Protein AF-A0A8J2KY90-F1 (afdb_monomer)

Foldseek 3Di:
DCQQQVWDQADCCQQPVDPHHAGDPNVLLPVLLVVLLVLLVVCLVVLLVVLVPADFAPFDDFPLLVVLLVLLVVLLVLLVVLLVVLVVCCVVCVPDDDHNSSNVSSVSSNVSSVSLSVSSVSCRRRVQQADPSSLVSLVSNLVSLVRVLVVLCCQPPNDDDPVPNPPNPRVSSVSSPVSNVSSVVSNVSLQFTRQRPRPPPPPDDDDDDDDDADAAAQCLRRHHPVCNVVVVSCVVVVVCVVVDPDDPSSDHDDDPCPDPVNVVVVVCVVVVVVVVVVVVVVVVVVVVVPD

Mean predicted aligned error: 10.02 Å

Organism: NCBI:txid39272

Secondary structure (DSSP, 8-state):
-HHHHSS-S--HHHHTSSSS----HHHHHTHHHHHHHHHHHHHHHHHHHHHHTSPPP--PPPHHHHHHHHHHHHHHHHHHHHHHHHHHHHHH-TTS---HHHHHHHHHHHHHHHHHHHHHHHHHHTT-S--HHHHHHHHHHHHHHHHHHHHHHHHHHS---GGG---TT-HHHHHHHHHHHHHHHHHHHHHS------------S-S----S----B-TTTTS-HHHHHHTGGGHHHHHHHHHS---GGGSPBPPGGGSHHHHHHHHHHHHHHHHHHHHHHHHHHHTTS--

St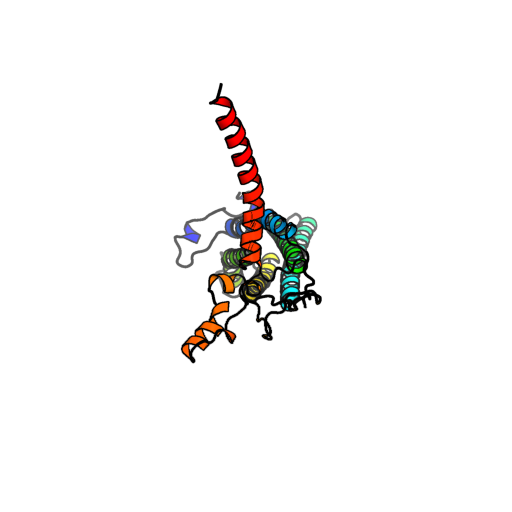ructure (mmCIF, N/CA/C/O backbone):
data_AF-A0A8J2KY90-F1
#
_entry.id   AF-A0A8J2KY90-F1
#
loop_
_atom_site.group_PDB
_atom_site.id
_atom_site.type_symbol
_atom_site.label_atom_id
_atom_site.label_alt_id
_atom_site.label_comp_id
_atom_site.label_asym_id
_atom_site.label_entity_id
_atom_site.label_seq_id
_atom_site.pdbx_PDB_ins_code
_atom_site.Cartn_x
_atom_site.Cartn_y
_atom_site.Cartn_z
_atom_site.occupancy
_atom_site.B_iso_or_equiv
_atom_site.auth_seq_id
_atom_site.auth_comp_id
_atom_site.auth_asym_id
_atom_site.auth_atom_id
_atom_site.pdbx_PDB_model_num
ATOM 1 N N . MET A 1 1 ? -2.591 4.728 -28.572 1.00 62.78 1 MET A N 1
ATOM 2 C CA . MET A 1 1 ? -1.956 3.891 -27.528 1.00 62.78 1 MET A CA 1
ATOM 3 C C . MET A 1 1 ? -0.589 3.361 -27.959 1.00 62.78 1 MET A C 1
ATOM 5 O O . MET A 1 1 ? 0.376 3.559 -27.235 1.00 62.78 1 MET A O 1
ATO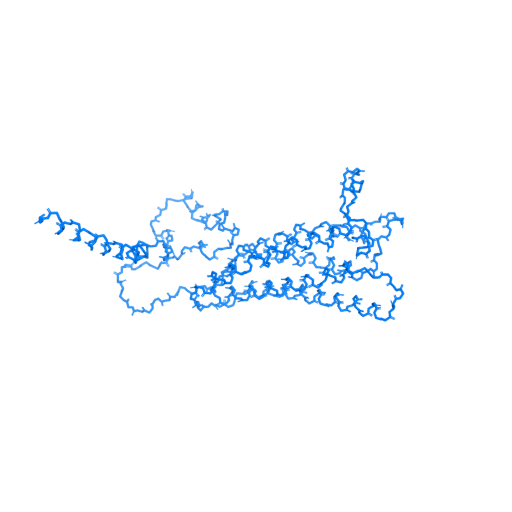M 9 N N . ASN A 1 2 ? -0.458 2.773 -29.154 1.00 66.75 2 ASN A N 1
ATOM 10 C CA . ASN A 1 2 ? 0.816 2.194 -29.617 1.00 66.75 2 ASN A CA 1
ATOM 11 C C . ASN A 1 2 ? 1.956 3.223 -29.763 1.00 66.75 2 ASN A C 1
ATOM 13 O O . ASN A 1 2 ? 3.105 2.886 -29.513 1.00 66.75 2 ASN A O 1
ATOM 17 N N . SER A 1 3 ? 1.658 4.489 -30.082 1.00 72.50 3 SER A N 1
ATOM 18 C CA . SER A 1 3 ? 2.650 5.581 -30.081 1.00 72.50 3 SER A CA 1
ATOM 19 C C . SER A 1 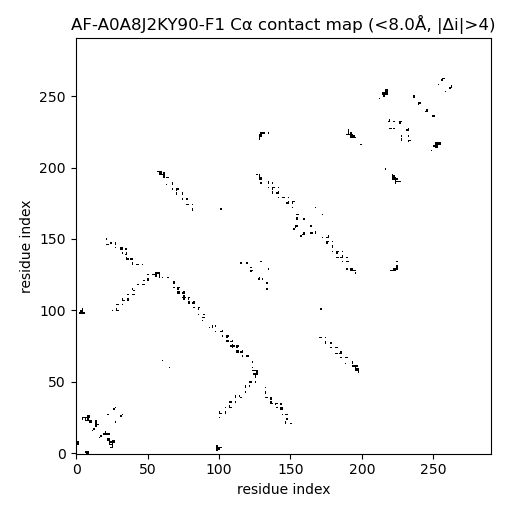3 ? 3.136 5.970 -28.677 1.00 72.50 3 SER A C 1
ATOM 21 O O . SER A 1 3 ? 4.268 6.417 -28.517 1.00 72.50 3 SER A O 1
ATOM 23 N N . PHE A 1 4 ? 2.296 5.783 -27.656 1.00 79.00 4 PHE A N 1
ATOM 24 C CA . PHE A 1 4 ? 2.593 6.119 -26.262 1.00 79.00 4 PHE A CA 1
ATOM 25 C C . PHE A 1 4 ? 3.456 5.046 -25.582 1.00 79.00 4 PHE A C 1
ATOM 27 O O . PHE A 1 4 ? 4.376 5.378 -24.834 1.00 79.00 4 PHE A O 1
ATOM 34 N N . CYS A 1 5 ? 3.183 3.771 -25.880 1.00 77.69 5 CYS A N 1
ATOM 35 C CA . CYS A 1 5 ? 3.858 2.617 -25.280 1.00 77.69 5 CYS A CA 1
ATOM 36 C C . CYS A 1 5 ? 4.917 1.944 -26.165 1.00 77.69 5 CYS A C 1
ATOM 38 O O . CYS A 1 5 ? 5.702 1.143 -25.662 1.00 77.69 5 CYS A O 1
ATOM 40 N N . GLY A 1 6 ? 4.901 2.171 -27.481 1.00 75.31 6 GLY A N 1
ATOM 41 C CA . GLY A 1 6 ? 5.748 1.439 -28.429 1.00 75.31 6 GLY A CA 1
ATOM 42 C C . GLY A 1 6 ? 5.396 -0.037 -28.620 1.00 75.31 6 GLY A C 1
ATOM 43 O O . GLY A 1 6 ? 6.145 -0.759 -29.268 1.00 75.31 6 GLY A O 1
ATOM 44 N N . SER A 1 7 ? 4.294 -0.491 -28.023 1.00 80.62 7 SER A N 1
ATOM 45 C CA . SER A 1 7 ? 3.806 -1.873 -28.016 1.00 80.62 7 SER A CA 1
ATOM 46 C C . SER A 1 7 ? 2.272 -1.877 -28.039 1.00 80.62 7 SER A C 1
ATOM 48 O O . SER A 1 7 ? 1.665 -0.857 -27.677 1.00 80.62 7 SER A O 1
ATOM 50 N N . PRO A 1 8 ? 1.630 -2.976 -28.482 1.00 84.62 8 PRO A N 1
ATOM 51 C CA . PRO A 1 8 ? 0.182 -3.115 -28.390 1.00 84.62 8 PRO A CA 1
ATOM 52 C C . PRO A 1 8 ? -0.276 -3.043 -26.931 1.00 84.62 8 PRO A C 1
ATOM 54 O O . PRO A 1 8 ? 0.395 -3.529 -26.020 1.00 84.62 8 PRO A O 1
ATOM 57 N N . PHE A 1 9 ? -1.439 -2.428 -26.710 1.00 86.88 9 PHE A N 1
ATOM 58 C CA . PHE A 1 9 ? -2.022 -2.327 -25.372 1.00 86.88 9 PHE A CA 1
ATOM 59 C C . PHE A 1 9 ? -2.371 -3.699 -24.789 1.00 86.88 9 PHE A C 1
ATOM 61 O O . PHE A 1 9 ? -2.123 -3.935 -23.616 1.00 86.88 9 PHE A O 1
ATOM 68 N N . TRP A 1 10 ? -2.906 -4.608 -25.599 1.00 86.62 10 TRP A N 1
ATOM 69 C CA . TRP A 1 10 ? -3.288 -5.954 -25.186 1.00 86.62 10 TRP A CA 1
ATOM 70 C C . TRP A 1 10 ? -3.032 -6.933 -26.329 1.00 86.62 10 TRP A C 1
ATOM 72 O O . TRP A 1 10 ? -3.319 -6.602 -27.479 1.00 86.62 10 TRP A O 1
ATOM 82 N N . ASP A 1 11 ? -2.514 -8.117 -26.006 1.00 85.31 11 ASP A N 1
ATOM 83 C CA . ASP A 1 11 ? -2.282 -9.196 -26.963 1.00 85.31 11 ASP A CA 1
ATOM 84 C C . ASP A 1 11 ? -2.765 -10.526 -26.376 1.00 85.31 11 ASP A C 1
ATOM 86 O O . ASP A 1 11 ? -2.156 -11.102 -25.472 1.00 85.31 11 ASP A O 1
ATOM 90 N N . SER A 1 12 ? -3.885 -11.017 -26.907 1.00 84.88 12 SER A N 1
ATOM 91 C CA . SER A 1 12 ? -4.517 -12.253 -26.448 1.00 84.88 12 SER A CA 1
ATOM 92 C C . SER A 1 12 ? -3.663 -13.489 -26.725 1.00 84.88 12 SER A C 1
ATOM 94 O O . SER A 1 12 ? -3.815 -14.485 -26.023 1.00 84.88 12 SER A O 1
ATOM 96 N N . ASN A 1 13 ? -2.755 -13.441 -27.705 1.00 83.44 13 ASN A N 1
ATOM 97 C CA . ASN A 1 13 ? -1.908 -14.582 -28.028 1.00 83.44 13 ASN A CA 1
ATOM 98 C C . ASN A 1 13 ? -0.865 -14.828 -26.924 1.00 83.44 13 ASN A C 1
ATOM 100 O O . ASN A 1 13 ? -0.622 -15.961 -26.527 1.00 83.44 13 ASN A O 1
ATOM 104 N N . ILE A 1 14 ? -0.325 -13.745 -26.359 1.00 80.12 14 ILE A N 1
ATOM 105 C CA . ILE A 1 14 ? 0.690 -13.773 -25.294 1.00 80.12 14 ILE A CA 1
ATOM 106 C C . ILE A 1 14 ? 0.050 -13.969 -23.908 1.00 80.12 14 ILE A C 1
ATOM 108 O O . ILE A 1 14 ? 0.679 -14.505 -22.995 1.00 80.12 14 ILE A O 1
ATOM 112 N N . THR A 1 15 ? -1.201 -13.538 -23.728 1.00 83.56 15 THR A N 1
ATOM 113 C CA . THR A 1 15 ? -1.895 -13.680 -22.440 1.00 83.56 15 THR A CA 1
ATOM 114 C C . THR A 1 15 ? -2.662 -14.994 -22.299 1.00 83.56 15 THR A C 1
ATOM 116 O O . THR A 1 15 ? -2.657 -15.558 -21.211 1.00 83.56 15 THR A O 1
ATOM 119 N N . TRP A 1 16 ? -3.310 -15.490 -23.357 1.00 84.25 16 TRP A N 1
ATOM 120 C CA . TRP A 1 16 ? -4.235 -16.630 -23.261 1.00 84.25 16 TRP A CA 1
ATOM 121 C C . TRP A 1 16 ? -3.813 -17.860 -24.065 1.00 84.25 16 TRP A C 1
ATOM 123 O O . TRP A 1 16 ? -4.081 -18.974 -23.630 1.00 84.25 16 TRP A O 1
ATOM 133 N N . ASN A 1 17 ? -3.142 -17.682 -25.203 1.00 82.06 17 ASN A N 1
ATOM 134 C CA . ASN A 1 17 ? -2.799 -18.783 -26.110 1.00 82.06 17 ASN A CA 1
ATOM 135 C C . ASN A 1 17 ? -1.320 -19.191 -25.983 1.00 82.06 17 ASN A C 1
ATOM 137 O O . ASN A 1 17 ? -0.609 -19.311 -26.979 1.00 82.06 17 ASN A O 1
ATOM 141 N N . THR A 1 18 ? -0.841 -19.372 -24.751 1.00 80.44 18 THR A N 1
ATOM 142 C CA . THR A 1 18 ? 0.546 -19.768 -24.464 1.00 80.44 18 THR A CA 1
ATOM 143 C C . THR A 1 18 ? 0.641 -20.562 -23.164 1.00 80.44 18 THR A C 1
ATOM 145 O O . THR A 1 18 ? -0.148 -20.357 -22.242 1.00 80.44 18 THR A O 1
ATOM 148 N N . ASP A 1 19 ? 1.655 -21.420 -23.057 1.00 76.56 19 ASP A N 1
ATOM 149 C CA . ASP A 1 19 ? 1.958 -22.189 -21.843 1.00 76.56 19 ASP A CA 1
ATOM 150 C C . ASP A 1 19 ? 2.504 -21.307 -20.702 1.00 76.56 19 ASP A C 1
ATOM 152 O O . ASP A 1 19 ? 2.556 -21.720 -19.543 1.00 76.56 19 ASP A O 1
ATOM 156 N N . SER A 1 20 ? 2.917 -20.072 -21.016 1.00 73.25 20 SER A N 1
ATOM 157 C CA . SER A 1 20 ? 3.432 -19.099 -20.047 1.00 73.25 20 SER A CA 1
ATOM 158 C C . SER A 1 20 ? 2.735 -17.739 -20.202 1.00 73.25 20 SER A C 1
ATOM 160 O O . SER A 1 20 ? 3.250 -16.858 -20.892 1.00 73.25 20 SER A O 1
ATOM 162 N N . PRO A 1 21 ? 1.554 -17.541 -19.581 1.00 80.56 21 PRO A N 1
ATOM 163 C CA . PRO A 1 21 ? 0.748 -16.341 -19.785 1.00 80.56 21 PRO A CA 1
ATOM 164 C C . PRO A 1 21 ? 1.477 -15.089 -19.286 1.00 80.56 21 PRO A C 1
ATOM 166 O O . PRO A 1 21 ? 1.951 -15.032 -18.145 1.00 80.56 21 PRO A O 1
ATOM 169 N N . ARG A 1 22 ? 1.570 -14.070 -20.149 1.00 79.94 22 ARG A N 1
ATOM 170 C CA . ARG A 1 22 ? 2.213 -12.782 -19.849 1.00 79.94 22 ARG A CA 1
ATOM 171 C C . ARG A 1 22 ? 1.322 -11.620 -20.278 1.00 79.94 22 ARG A C 1
ATOM 173 O O . ARG A 1 22 ? 0.566 -11.710 -21.247 1.00 79.94 22 ARG A O 1
ATOM 180 N N . PHE A 1 23 ? 1.426 -10.510 -19.553 1.00 84.38 23 PHE A N 1
ATOM 181 C CA . PHE A 1 23 ? 0.823 -9.251 -19.972 1.00 84.38 23 PHE A CA 1
ATOM 182 C C . PHE A 1 23 ? 1.746 -8.507 -20.936 1.00 84.38 23 PHE A C 1
ATOM 184 O O . PHE A 1 23 ? 2.958 -8.727 -20.973 1.00 84.38 23 PHE A O 1
ATOM 191 N N . THR A 1 24 ? 1.160 -7.614 -21.728 1.00 85.69 24 THR A N 1
ATOM 192 C CA . THR A 1 24 ? 1.929 -6.717 -22.589 1.00 85.69 24 THR A CA 1
ATOM 193 C C . THR A 1 24 ? 2.628 -5.640 -21.746 1.00 85.69 24 THR A C 1
ATOM 195 O O . THR A 1 24 ? 2.100 -5.207 -20.716 1.00 85.69 24 THR A O 1
ATOM 198 N N . PRO A 1 25 ? 3.766 -5.094 -22.203 1.00 82.69 25 PRO A N 1
ATOM 199 C CA . PRO A 1 25 ? 4.499 -4.062 -21.459 1.00 82.69 25 PRO A CA 1
ATOM 200 C C . PRO A 1 25 ? 3.690 -2.791 -21.253 1.00 82.69 25 PRO A C 1
ATOM 202 O O . PRO A 1 25 ? 3.824 -2.112 -20.239 1.00 82.69 25 PRO A O 1
ATOM 205 N N . CYS A 1 26 ? 2.854 -2.447 -22.233 1.00 87.06 26 CYS A N 1
ATOM 206 C CA . CYS A 1 26 ? 1.987 -1.287 -22.129 1.00 87.06 26 CYS A CA 1
ATOM 207 C C . CYS A 1 26 ? 0.973 -1.469 -20.999 1.00 87.06 26 CYS A C 1
ATOM 209 O O . CYS A 1 26 ? 0.792 -0.552 -20.203 1.00 87.06 26 CYS A O 1
ATOM 211 N N . PHE A 1 27 ? 0.345 -2.644 -20.893 1.00 89.19 27 PHE A N 1
ATOM 212 C CA . PHE A 1 27 ? -0.621 -2.938 -19.837 1.00 89.19 27 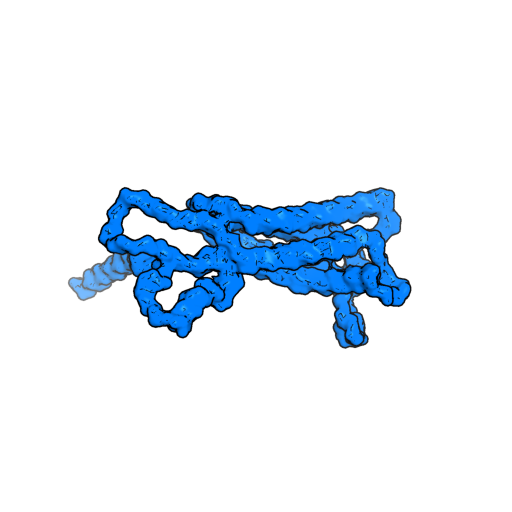PHE A CA 1
ATOM 213 C C . PHE A 1 27 ? 0.032 -2.911 -18.449 1.00 89.19 27 PHE A C 1
ATOM 215 O O . PHE A 1 27 ? -0.501 -2.296 -17.524 1.00 89.19 27 PHE A O 1
ATOM 222 N N . GLU A 1 28 ? 1.228 -3.492 -18.330 1.00 89.00 28 GLU A N 1
ATOM 223 C CA . GLU A 1 28 ? 2.005 -3.507 -17.086 1.00 89.00 28 GLU A CA 1
ATOM 224 C C . GLU A 1 28 ? 2.368 -2.099 -16.609 1.00 89.00 28 GLU A C 1
ATOM 226 O O . GLU A 1 28 ? 2.154 -1.753 -15.451 1.00 89.00 28 GLU A O 1
ATOM 231 N N . LYS A 1 29 ? 2.849 -1.241 -17.511 1.00 88.75 29 LYS A N 1
ATOM 232 C CA . LYS A 1 29 ? 3.289 0.115 -17.152 1.00 88.75 29 LYS A CA 1
ATOM 233 C C . LYS A 1 29 ? 2.156 1.132 -17.026 1.00 88.75 29 LYS A C 1
ATOM 235 O O . LYS A 1 29 ? 2.405 2.270 -16.628 1.00 88.75 29 LYS A O 1
ATOM 240 N N . THR A 1 30 ? 0.929 0.749 -17.374 1.00 91.44 30 THR A N 1
ATOM 241 C CA . THR A 1 30 ? -0.251 1.617 -17.294 1.00 91.44 30 THR A CA 1
ATOM 242 C C . THR A 1 30 ? -1.217 1.108 -16.237 1.00 91.44 30 THR A C 1
ATOM 244 O O . THR A 1 30 ? -1.151 1.544 -15.094 1.00 91.44 30 THR A O 1
ATOM 247 N N . VAL A 1 31 ? -2.086 0.162 -16.586 1.00 93.25 31 VAL A N 1
ATOM 248 C CA . VAL A 1 31 ? -3.211 -0.283 -15.759 1.00 93.25 31 VAL A CA 1
ATOM 249 C C . VAL A 1 31 ? -2.743 -0.791 -14.397 1.00 93.25 31 VAL A C 1
ATOM 251 O O . VAL A 1 31 ? -3.290 -0.372 -13.378 1.00 93.25 31 VAL A O 1
ATOM 254 N N . LEU A 1 32 ? -1.696 -1.621 -14.354 1.00 93.62 32 LEU A N 1
ATOM 255 C CA . LEU A 1 32 ? -1.190 -2.179 -13.093 1.00 93.62 32 LEU A CA 1
ATOM 256 C C . LEU A 1 32 ? -0.564 -1.118 -12.175 1.00 93.62 32 LEU A C 1
ATOM 258 O O . LEU A 1 32 ? -0.632 -1.236 -10.955 1.00 93.62 32 LEU A O 1
ATOM 262 N N . VAL A 1 33 ? -0.012 -0.048 -12.743 1.00 94.31 33 VAL A N 1
ATOM 263 C CA . VAL A 1 33 ? 0.485 1.105 -11.978 1.00 94.31 33 VAL A CA 1
ATOM 264 C C . VAL A 1 33 ? -0.680 1.981 -11.516 1.00 94.31 33 VAL A C 1
ATOM 266 O O . VAL A 1 33 ? -0.692 2.475 -10.392 1.00 94.31 33 VAL A O 1
ATOM 269 N N . TRP A 1 34 ? -1.687 2.165 -12.368 1.00 95.19 34 TRP A N 1
ATOM 270 C CA . TRP A 1 34 ? -2.801 3.072 -12.110 1.00 95.19 34 TRP A CA 1
ATOM 271 C C . TRP A 1 34 ? -3.765 2.541 -11.053 1.00 95.19 34 TRP A C 1
ATOM 273 O O . TRP A 1 34 ? -4.265 3.340 -10.271 1.00 95.19 34 TRP A O 1
ATOM 283 N N . ILE A 1 35 ? -4.011 1.229 -10.982 1.00 96.50 35 ILE A N 1
ATOM 284 C CA . ILE A 1 35 ? -4.919 0.622 -9.991 1.00 96.50 35 ILE A CA 1
ATOM 285 C C . ILE A 1 35 ? -4.569 1.035 -8.544 1.00 96.50 35 ILE A C 1
ATOM 287 O O . ILE A 1 35 ? -5.419 1.649 -7.890 1.00 96.50 35 ILE A O 1
ATOM 291 N N . PRO A 1 36 ? -3.355 0.764 -8.017 1.00 96.62 36 PRO A N 1
ATOM 292 C CA . PRO A 1 36 ? -3.000 1.160 -6.654 1.00 96.62 36 PRO A CA 1
ATOM 293 C C . PRO A 1 36 ? -2.916 2.685 -6.492 1.00 96.62 36 PRO A C 1
ATOM 295 O O . PRO A 1 36 ? -3.291 3.207 -5.441 1.00 96.62 36 PRO A O 1
ATOM 298 N N . SER A 1 37 ? -2.478 3.415 -7.524 1.00 96.50 37 SER A N 1
ATOM 299 C CA . SER A 1 37 ? -2.379 4.878 -7.492 1.00 96.50 37 SER A CA 1
ATOM 300 C C . SER A 1 37 ? -3.740 5.569 -7.402 1.00 96.50 37 SER A C 1
ATOM 302 O O . SER A 1 37 ? -3.934 6.417 -6.535 1.00 96.50 37 SER A O 1
ATOM 304 N N . ILE A 1 38 ? -4.695 5.194 -8.257 1.00 96.81 38 ILE A N 1
ATOM 305 C CA . ILE A 1 38 ? -6.062 5.735 -8.265 1.00 96.81 38 ILE A CA 1
ATOM 306 C C . ILE A 1 38 ? -6.786 5.357 -6.974 1.00 96.81 38 ILE A C 1
ATOM 308 O O . ILE A 1 38 ? -7.488 6.183 -6.395 1.00 96.81 38 ILE A O 1
ATOM 312 N N . PHE A 1 39 ? -6.593 4.127 -6.490 1.00 97.44 39 PHE A N 1
ATOM 313 C CA . PHE A 1 39 ? -7.133 3.717 -5.200 1.00 97.44 39 PHE A CA 1
ATOM 314 C C . PHE A 1 39 ? -6.641 4.644 -4.080 1.00 97.44 39 PHE A C 1
ATOM 316 O O . PHE A 1 39 ? -7.447 5.212 -3.340 1.00 97.44 39 PHE A O 1
ATOM 323 N N . LEU A 1 40 ? -5.325 4.856 -3.970 1.00 96.75 40 LEU A N 1
ATOM 324 C CA . LEU A 1 40 ? -4.777 5.688 -2.904 1.00 96.75 40 LEU A CA 1
ATOM 325 C C . LEU A 1 40 ? -5.269 7.135 -3.001 1.00 96.75 40 LEU A C 1
ATOM 327 O O . LEU A 1 40 ? -5.624 7.716 -1.977 1.00 96.75 40 LEU A O 1
ATOM 331 N N . THR A 1 41 ? -5.319 7.719 -4.201 1.00 95.69 41 THR A N 1
ATOM 332 C CA . THR A 1 41 ? -5.777 9.104 -4.378 1.00 95.69 41 THR A CA 1
ATOM 333 C C . THR A 1 41 ? -7.249 9.261 -4.021 1.00 95.69 41 THR A C 1
ATOM 335 O O . THR A 1 41 ? -7.583 10.177 -3.270 1.00 95.69 41 THR A O 1
ATOM 338 N N . LEU A 1 42 ? -8.115 8.346 -4.461 1.00 95.81 42 LEU A N 1
ATOM 339 C CA . LEU A 1 42 ? -9.551 8.406 -4.190 1.00 95.81 42 LEU A CA 1
ATOM 340 C C . LEU A 1 42 ? -9.865 8.264 -2.694 1.00 95.81 42 LEU A C 1
ATOM 342 O O . LEU A 1 42 ? -10.652 9.033 -2.143 1.00 95.81 42 LEU A O 1
ATOM 346 N N . PHE A 1 43 ? -9.216 7.322 -2.008 1.00 96.00 43 PHE A N 1
ATOM 347 C CA . PHE A 1 43 ? -9.453 7.089 -0.580 1.00 96.00 43 PHE A CA 1
ATOM 348 C C . PHE A 1 43 ? -8.619 7.996 0.343 1.00 96.00 43 PHE A C 1
ATOM 350 O O . PHE A 1 43 ? -8.870 8.036 1.553 1.00 96.00 43 PHE A O 1
ATOM 357 N N . SER A 1 44 ? -7.673 8.776 -0.199 1.00 94.62 44 SER A N 1
ATOM 358 C CA . SER A 1 44 ? -6.854 9.718 0.578 1.00 94.62 44 SER A CA 1
ATOM 359 C C . SER A 1 44 ? -7.700 10.775 1.286 1.00 94.62 44 SER A C 1
ATOM 361 O O . SER A 1 44 ? -7.505 11.017 2.477 1.00 94.62 44 SER A O 1
ATOM 363 N N . SER A 1 45 ? -8.680 11.365 0.596 1.00 92.56 45 SER A N 1
ATOM 364 C CA . SER A 1 45 ? -9.522 12.429 1.150 1.00 92.56 45 SER A CA 1
ATOM 365 C C . SER A 1 45 ? -10.357 11.932 2.327 1.00 92.56 45 SER A C 1
ATOM 367 O O . SER A 1 45 ? -10.469 12.621 3.340 1.00 92.56 45 SER A O 1
ATOM 369 N N . ILE A 1 46 ? -10.880 10.707 2.231 1.00 91.81 46 ILE A N 1
ATOM 370 C CA . ILE A 1 46 ? -11.646 10.060 3.303 1.00 91.81 46 ILE A CA 1
ATOM 371 C C . ILE A 1 46 ? -10.747 9.832 4.520 1.00 91.81 46 ILE A C 1
ATOM 373 O O . ILE A 1 46 ? -11.124 10.189 5.637 1.00 91.81 46 ILE A O 1
ATOM 377 N N . LEU A 1 47 ? -9.539 9.298 4.302 1.00 91.94 47 LEU A N 1
ATOM 378 C CA . LEU A 1 47 ? -8.571 9.055 5.372 1.00 91.94 47 LEU A CA 1
ATOM 379 C C . LEU A 1 47 ? -8.146 10.358 6.064 1.00 91.94 47 LEU A C 1
ATOM 381 O O . LEU A 1 47 ? -8.059 10.408 7.294 1.00 91.94 47 LEU A O 1
ATOM 385 N N . ILE A 1 48 ? -7.902 11.423 5.298 1.00 92.12 48 ILE A N 1
ATOM 386 C CA . ILE A 1 48 ? -7.566 12.745 5.839 1.00 92.12 48 ILE A CA 1
ATOM 387 C C . ILE A 1 48 ? -8.738 13.275 6.669 1.00 92.12 48 ILE A C 1
ATOM 389 O O . ILE A 1 48 ? -8.541 13.627 7.831 1.00 92.12 48 ILE A O 1
ATOM 393 N N . TYR A 1 49 ? -9.961 13.252 6.132 1.00 91.44 49 TYR A N 1
ATOM 394 C CA . TYR A 1 49 ? -11.157 13.724 6.832 1.00 91.44 49 TYR A CA 1
ATOM 395 C C . TYR A 1 49 ? -11.399 12.980 8.155 1.00 91.44 49 TYR A C 1
ATOM 397 O O . TYR A 1 49 ? -11.573 13.612 9.203 1.00 91.44 49 TYR A O 1
ATOM 405 N N . SER A 1 50 ? -11.332 11.642 8.152 1.00 87.62 50 SER A N 1
ATOM 406 C CA . SER A 1 50 ? -11.509 10.842 9.372 1.00 87.62 50 SER A CA 1
ATOM 407 C C . SER A 1 50 ? -10.437 11.138 10.422 1.00 87.62 50 SER A C 1
ATOM 409 O O . SER A 1 50 ? -10.705 11.099 11.623 1.00 87.62 50 SER A O 1
ATOM 411 N N . THR A 1 51 ? -9.224 11.460 9.970 1.00 86.06 51 THR A N 1
ATOM 412 C CA . THR A 1 51 ? -8.077 11.743 10.837 1.00 86.06 51 THR A CA 1
ATOM 413 C C . THR A 1 51 ? -8.104 13.172 11.387 1.00 86.06 51 THR A C 1
ATOM 415 O O . THR A 1 51 ? -7.688 13.409 12.521 1.00 86.06 51 THR A O 1
ATOM 418 N N . MET A 1 52 ? -8.640 14.134 10.631 1.00 86.31 52 MET A N 1
ATOM 419 C CA . MET A 1 52 ? -8.818 15.516 11.089 1.00 86.31 52 MET A CA 1
ATOM 420 C C . MET A 1 52 ? -9.810 15.617 12.248 1.00 86.31 52 MET A C 1
ATOM 422 O O . MET A 1 52 ? -9.580 16.394 13.173 1.00 86.31 52 MET A O 1
ATOM 426 N N . LYS A 1 53 ? -10.871 14.801 12.235 1.00 82.06 53 LYS A N 1
ATOM 427 C CA . LYS A 1 53 ? -11.882 14.757 13.303 1.00 82.06 53 LYS A CA 1
ATOM 428 C C . LYS A 1 53 ? -11.341 14.201 14.627 1.00 82.06 53 LYS A C 1
ATOM 430 O O . LYS A 1 53 ? -11.914 14.470 15.681 1.00 82.06 53 LYS A O 1
ATOM 435 N N . ARG A 1 54 ? -10.253 13.428 14.588 1.00 77.31 54 ARG A N 1
ATOM 436 C CA . ARG A 1 54 ? -9.621 12.865 15.786 1.00 77.31 54 ARG A CA 1
ATOM 437 C C . ARG A 1 54 ? -8.753 13.904 16.492 1.00 77.31 54 ARG A C 1
ATOM 439 O O . ARG A 1 54 ? -7.983 14.638 15.856 1.00 77.31 54 ARG A O 1
ATOM 446 N N . GLN A 1 55 ? -8.854 13.939 17.819 1.00 71.94 55 GLN A N 1
ATOM 447 C CA . GLN A 1 55 ? -7.948 14.716 18.660 1.00 71.94 55 GLN A CA 1
ATOM 448 C C . GLN A 1 55 ? -6.527 14.145 18.575 1.00 71.94 55 GLN A C 1
ATOM 450 O O . GLN A 1 55 ? -6.330 12.974 18.261 1.00 71.94 55 GLN A O 1
ATOM 455 N N . GLN A 1 56 ? -5.525 15.005 18.760 1.00 66.75 56 GLN A N 1
ATOM 456 C CA . GLN A 1 56 ? -4.135 14.560 18.795 1.00 66.75 56 GLN A CA 1
ATOM 457 C C . GLN A 1 56 ? -3.865 13.850 20.117 1.00 66.75 56 GLN A C 1
ATOM 459 O O . GLN A 1 56 ? -4.017 14.442 21.183 1.00 66.75 56 GLN A O 1
ATOM 464 N N . GLU A 1 57 ? -3.416 12.607 20.026 1.00 66.94 57 GLU A N 1
ATOM 465 C CA . GLU A 1 57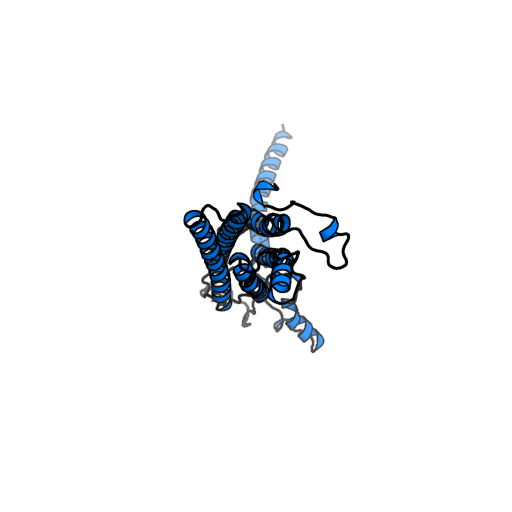 ? -2.888 11.864 21.161 1.00 66.94 57 GLU A CA 1
ATOM 466 C C . GLU A 1 57 ? -1.363 12.021 21.201 1.00 66.94 57 GLU A C 1
ATOM 468 O O . GLU A 1 57 ? -0.702 12.086 20.161 1.00 66.94 57 GLU A O 1
ATOM 473 N N . LYS A 1 58 ? -0.785 12.110 22.406 1.00 60.47 58 LYS A N 1
ATOM 474 C CA . LYS A 1 58 ? 0.674 12.105 22.571 1.00 60.47 58 LYS A CA 1
ATOM 475 C C . LYS A 1 58 ? 1.181 10.705 22.246 1.00 60.47 58 LYS A C 1
ATOM 477 O O . LYS A 1 58 ? 1.007 9.784 23.037 1.00 60.47 58 LYS A O 1
ATOM 482 N N . VAL A 1 59 ? 1.783 10.559 21.073 1.00 67.00 59 VAL A N 1
ATOM 483 C CA . VAL A 1 59 ? 2.221 9.268 20.542 1.00 67.00 59 VAL A CA 1
ATOM 484 C C . VAL A 1 59 ? 3.731 9.299 20.370 1.00 67.00 59 VAL A C 1
ATOM 486 O O . VAL A 1 59 ? 4.272 10.194 19.719 1.00 67.00 59 VAL A O 1
ATOM 489 N N . ASN A 1 60 ? 4.412 8.312 20.946 1.00 66.50 60 ASN A N 1
ATOM 490 C CA . ASN A 1 60 ? 5.830 8.106 20.689 1.00 66.50 60 ASN A CA 1
ATOM 491 C C . ASN A 1 60 ? 6.018 7.483 19.305 1.00 66.50 60 ASN A C 1
ATOM 493 O O . ASN A 1 60 ? 5.263 6.598 18.895 1.00 66.50 60 ASN A O 1
ATOM 497 N N . ILE A 1 61 ? 7.048 7.939 18.594 1.00 66.62 61 ILE A N 1
ATOM 498 C CA . ILE A 1 61 ? 7.393 7.404 17.280 1.00 66.62 61 ILE A CA 1
ATOM 499 C C . ILE A 1 61 ? 7.820 5.941 17.460 1.00 66.62 61 ILE A C 1
ATOM 501 O O . ILE A 1 61 ? 8.783 5.647 18.165 1.00 66.62 61 ILE A O 1
ATOM 505 N N . SER A 1 62 ? 7.087 5.023 16.834 1.00 77.31 62 SER A N 1
ATOM 506 C CA . SER A 1 62 ? 7.416 3.599 16.836 1.00 77.31 62 SER A CA 1
ATOM 507 C C . SER A 1 62 ? 8.514 3.296 15.814 1.00 77.31 62 SER A C 1
ATOM 509 O O . SER A 1 62 ? 8.527 3.862 14.720 1.00 77.31 62 SER A O 1
ATOM 511 N N . CYS A 1 63 ? 9.418 2.373 16.156 1.00 82.69 63 CYS A N 1
ATOM 512 C CA . CYS A 1 63 ? 10.490 1.910 15.270 1.00 82.69 63 CYS A CA 1
ATOM 513 C C . CYS A 1 63 ? 9.940 1.360 13.943 1.00 82.69 63 CYS A C 1
ATOM 515 O O . CYS A 1 63 ? 10.474 1.651 12.874 1.00 82.69 63 CYS A O 1
ATOM 517 N N . LEU A 1 64 ? 8.827 0.624 13.999 1.00 82.69 64 LEU A N 1
ATOM 518 C CA . LEU A 1 64 ? 8.202 0.042 12.815 1.00 82.69 64 LEU A CA 1
ATOM 519 C C . LEU A 1 64 ? 7.607 1.130 11.898 1.00 82.69 64 LEU A C 1
ATOM 521 O O . LEU A 1 64 ? 7.785 1.064 10.684 1.00 82.69 64 LEU A O 1
ATOM 525 N N . GLY A 1 65 ? 7.027 2.189 12.465 1.00 84.62 65 GLY A N 1
ATOM 526 C CA . GLY A 1 65 ? 6.587 3.369 11.719 1.00 84.62 65 GLY A CA 1
ATOM 527 C C . GLY A 1 65 ? 7.729 4.136 11.053 1.00 84.62 65 GLY A C 1
ATOM 528 O O . GLY A 1 65 ? 7.578 4.588 9.918 1.00 84.62 65 GLY A O 1
ATOM 529 N N . ILE A 1 66 ? 8.891 4.236 11.712 1.00 87.75 66 ILE A N 1
ATOM 530 C CA . ILE A 1 66 ? 10.108 4.803 11.104 1.00 87.75 66 ILE A CA 1
ATOM 531 C C . ILE A 1 66 ? 10.554 3.930 9.934 1.00 87.75 66 ILE A C 1
ATOM 533 O O . ILE A 1 66 ? 10.784 4.445 8.843 1.00 87.75 66 ILE A O 1
ATOM 537 N N . LEU A 1 67 ? 10.634 2.614 10.136 1.00 91.19 67 LEU A N 1
ATOM 538 C CA . LEU A 1 67 ? 11.055 1.675 9.101 1.00 91.19 67 LEU A CA 1
ATOM 539 C C . LEU A 1 67 ? 10.116 1.714 7.888 1.00 91.19 67 LEU A C 1
ATOM 541 O O . LEU A 1 67 ? 10.583 1.786 6.753 1.00 91.19 67 LEU A O 1
ATOM 545 N N . GLN A 1 68 ? 8.802 1.752 8.113 1.00 90.38 68 GLN A N 1
ATOM 546 C CA . GLN A 1 68 ? 7.807 1.893 7.050 1.00 90.38 68 GLN A CA 1
ATOM 547 C C . GLN A 1 68 ? 7.960 3.227 6.299 1.00 90.38 68 GLN A C 1
ATOM 549 O O . GLN A 1 68 ? 7.879 3.259 5.066 1.00 90.38 68 GLN A O 1
ATOM 554 N N . GLY A 1 69 ? 8.257 4.314 7.018 1.00 92.62 69 GLY A N 1
ATOM 555 C CA . GLY A 1 69 ? 8.573 5.611 6.423 1.00 92.62 69 GLY A CA 1
ATOM 556 C C . GLY A 1 69 ? 9.853 5.584 5.581 1.00 92.62 69 GLY A C 1
ATOM 557 O O . GLY A 1 69 ? 9.856 6.124 4.474 1.00 92.62 69 GLY A O 1
ATOM 558 N N . ILE A 1 70 ? 10.912 4.909 6.044 1.00 94.81 70 ILE A N 1
ATOM 559 C CA . ILE A 1 70 ? 12.177 4.733 5.307 1.00 94.81 70 ILE A CA 1
ATOM 560 C C . ILE A 1 70 ? 11.940 3.934 4.026 1.00 94.81 70 ILE A C 1
ATOM 562 O O . ILE A 1 70 ? 12.359 4.366 2.956 1.00 94.81 70 ILE A O 1
ATOM 566 N N . VAL A 1 71 ? 11.224 2.810 4.112 1.00 95.31 71 VAL A N 1
ATOM 567 C CA . VAL A 1 71 ? 10.871 1.972 2.954 1.00 95.31 71 VAL A CA 1
ATOM 568 C C . VAL A 1 71 ? 10.099 2.782 1.910 1.00 95.31 71 VAL A C 1
ATOM 570 O O . VAL A 1 71 ? 10.454 2.782 0.732 1.00 95.31 71 VAL A O 1
ATOM 573 N N . THR A 1 72 ? 9.087 3.539 2.342 1.00 95.00 72 THR A N 1
ATOM 574 C CA . THR A 1 72 ? 8.284 4.384 1.442 1.00 95.00 72 THR A CA 1
ATOM 575 C C . THR A 1 72 ? 9.122 5.508 0.823 1.00 95.00 72 THR A C 1
ATOM 577 O O . THR A 1 72 ? 9.013 5.778 -0.373 1.00 95.00 72 THR A O 1
ATOM 580 N N . SER A 1 73 ? 10.001 6.131 1.613 1.00 96.06 73 SER A N 1
ATOM 581 C CA . SER A 1 73 ? 10.923 7.176 1.147 1.00 96.06 73 SER A CA 1
ATOM 582 C C . SER A 1 73 ? 11.897 6.643 0.100 1.00 96.06 73 SER A C 1
ATOM 584 O O . SER A 1 73 ? 12.079 7.267 -0.941 1.00 96.06 73 SER A O 1
ATOM 586 N N . ALA A 1 74 ? 12.490 5.473 0.349 1.00 96.12 74 ALA A N 1
ATOM 587 C CA . ALA A 1 74 ? 13.428 4.830 -0.561 1.00 96.12 74 ALA A CA 1
ATOM 588 C C . ALA A 1 74 ? 12.776 4.531 -1.919 1.00 96.12 74 ALA A C 1
ATOM 590 O O . ALA A 1 74 ? 13.377 4.806 -2.956 1.00 96.12 74 ALA A O 1
ATOM 591 N N . LEU A 1 75 ? 11.526 4.052 -1.923 1.00 95.44 75 LEU A N 1
ATOM 592 C CA . LEU A 1 75 ? 10.754 3.852 -3.153 1.00 95.44 75 LEU A CA 1
ATOM 593 C C . LEU A 1 75 ? 10.496 5.168 -3.891 1.00 95.44 75 LEU A C 1
ATOM 595 O O . LEU A 1 75 ? 10.721 5.236 -5.096 1.00 95.44 75 LEU A O 1
ATOM 599 N N . GLY A 1 76 ? 10.081 6.226 -3.187 1.00 95.38 76 GLY A N 1
ATOM 600 C CA . GLY A 1 76 ? 9.892 7.548 -3.792 1.00 95.38 76 GLY A CA 1
ATOM 601 C C . GLY A 1 76 ? 11.174 8.086 -4.437 1.00 95.38 76 GLY A C 1
ATOM 602 O O . GLY A 1 76 ? 11.158 8.499 -5.596 1.00 95.38 76 GLY A O 1
ATOM 603 N N . ILE A 1 77 ? 12.303 8.008 -3.724 1.00 95.38 77 ILE A N 1
ATOM 604 C CA . ILE A 1 77 ? 13.623 8.430 -4.219 1.00 95.38 77 ILE A CA 1
ATOM 605 C C . ILE A 1 77 ? 14.034 7.609 -5.445 1.00 95.38 77 ILE A C 1
ATOM 607 O O . ILE A 1 77 ? 14.471 8.182 -6.443 1.00 95.38 77 ILE A O 1
ATOM 611 N N . LEU A 1 78 ? 13.844 6.287 -5.412 1.00 94.12 78 LEU A N 1
ATOM 612 C CA . LEU A 1 78 ? 14.147 5.405 -6.539 1.00 94.12 78 LEU A CA 1
ATOM 613 C C . LEU A 1 78 ? 13.387 5.826 -7.809 1.00 94.12 78 LEU A C 1
ATOM 615 O O . LEU A 1 78 ? 13.974 5.871 -8.889 1.00 94.12 78 LEU A O 1
ATOM 619 N N . GLN A 1 79 ? 12.108 6.198 -7.684 1.00 94.00 79 GLN A N 1
ATOM 620 C CA . GLN A 1 79 ? 11.302 6.658 -8.822 1.00 94.00 79 GLN A CA 1
ATOM 621 C C . GLN A 1 79 ? 11.718 8.045 -9.326 1.00 94.00 79 GLN A C 1
ATOM 623 O O . GLN A 1 79 ? 11.746 8.271 -10.536 1.00 94.00 79 GLN A O 1
ATOM 628 N N . ILE A 1 80 ? 12.105 8.959 -8.430 1.00 94.00 80 ILE A N 1
ATOM 629 C CA . ILE A 1 80 ? 12.641 10.278 -8.805 1.00 94.00 80 ILE A CA 1
ATOM 630 C C . ILE A 1 80 ? 13.956 10.128 -9.581 1.00 94.00 80 ILE A C 1
ATOM 632 O O . ILE A 1 80 ? 14.150 10.789 -10.606 1.00 94.00 80 ILE A O 1
ATOM 636 N N . ILE A 1 81 ? 14.843 9.232 -9.134 1.00 93.12 81 ILE A N 1
ATOM 637 C CA . ILE A 1 81 ? 16.095 8.917 -9.833 1.00 93.12 81 ILE A CA 1
ATOM 638 C C . ILE A 1 81 ? 15.790 8.331 -11.216 1.00 93.12 81 ILE A C 1
ATOM 640 O O . ILE A 1 81 ? 16.366 8.788 -12.204 1.00 93.12 81 ILE A O 1
ATOM 644 N N . ASN A 1 82 ? 14.855 7.378 -11.313 1.00 90.06 82 ASN A N 1
ATOM 645 C CA . ASN A 1 82 ? 14.473 6.765 -12.589 1.00 90.06 82 ASN A CA 1
ATOM 646 C C . ASN A 1 82 ? 13.916 7.811 -13.572 1.00 90.06 82 ASN A C 1
ATOM 648 O O . ASN A 1 82 ? 14.388 7.920 -14.704 1.00 90.06 82 ASN A O 1
ATOM 652 N N . PHE A 1 83 ? 12.989 8.663 -13.119 1.00 91.38 83 PHE A N 1
ATOM 653 C CA . PHE A 1 83 ? 12.439 9.758 -13.922 1.00 91.38 83 PHE A CA 1
ATOM 654 C C . PHE A 1 83 ? 13.528 10.718 -14.427 1.00 91.38 83 PHE A C 1
ATOM 656 O O . PHE A 1 83 ? 13.567 11.064 -15.615 1.00 91.38 83 PHE A O 1
ATOM 663 N N . SER A 1 84 ? 14.437 11.119 -13.535 1.00 91.50 84 SER A N 1
ATOM 664 C CA . SER A 1 84 ? 15.543 12.025 -13.861 1.00 91.50 84 SER A CA 1
ATOM 665 C C . SER A 1 84 ? 16.485 11.401 -14.888 1.00 91.50 84 SER A C 1
ATOM 667 O O . SER A 1 84 ? 16.842 12.045 -15.873 1.00 91.50 84 SER A O 1
ATOM 669 N N . PHE A 1 85 ? 16.825 10.122 -14.719 1.00 89.31 85 PHE A N 1
ATOM 670 C CA . PHE A 1 85 ? 17.698 9.391 -15.632 1.00 89.31 85 PHE A CA 1
ATOM 671 C C . PHE A 1 85 ? 17.082 9.224 -17.028 1.00 89.31 85 PHE A C 1
ATOM 673 O O . PHE A 1 85 ? 17.759 9.448 -18.035 1.00 89.31 85 PHE A O 1
ATOM 680 N N . ILE A 1 86 ? 15.792 8.877 -17.111 1.00 85.94 86 ILE A N 1
ATOM 681 C CA . ILE A 1 86 ? 15.080 8.749 -18.393 1.00 85.94 86 ILE A CA 1
ATOM 682 C C . ILE A 1 86 ? 15.041 10.102 -19.116 1.00 85.94 86 ILE A C 1
ATOM 684 O O . ILE A 1 86 ? 15.260 10.169 -20.328 1.00 85.94 86 ILE A O 1
ATOM 688 N N . THR A 1 87 ? 14.791 11.187 -18.380 1.00 88.25 87 THR A N 1
ATOM 689 C CA . THR A 1 87 ? 14.769 12.550 -18.929 1.00 88.25 87 THR A CA 1
ATOM 690 C C . THR A 1 87 ? 16.149 12.979 -19.417 1.00 88.25 87 THR A C 1
ATOM 692 O O . THR A 1 87 ? 16.274 13.435 -20.553 1.00 88.25 87 THR A O 1
ATOM 695 N N . PHE A 1 88 ? 17.193 12.759 -18.616 1.00 88.69 88 PHE A N 1
ATOM 696 C CA . PHE A 1 88 ? 18.572 13.061 -18.990 1.00 88.69 88 PHE A CA 1
ATOM 697 C C . PHE A 1 88 ? 18.985 12.315 -20.262 1.00 88.69 88 PHE A C 1
ATOM 699 O O . PHE A 1 88 ? 19.453 12.935 -21.211 1.00 88.69 88 PHE A O 1
ATOM 706 N N . ARG A 1 89 ? 18.713 11.005 -20.347 1.00 85.88 89 ARG A N 1
ATOM 707 C CA . ARG A 1 89 ? 19.006 10.214 -21.552 1.00 85.88 89 ARG A CA 1
ATOM 708 C C . ARG A 1 89 ? 18.316 10.744 -22.804 1.00 85.88 89 ARG A C 1
ATOM 710 O O . ARG A 1 89 ? 18.933 10.752 -23.866 1.00 85.88 89 ARG A O 1
ATOM 717 N N . LYS A 1 90 ? 17.060 11.175 -22.678 1.00 84.25 90 LYS A N 1
ATOM 718 C CA . LYS A 1 90 ? 16.286 11.746 -23.787 1.00 84.25 90 LYS A CA 1
ATOM 719 C C . LYS A 1 90 ? 16.886 13.065 -24.280 1.00 84.25 90 LYS A C 1
ATOM 721 O O . LYS A 1 90 ? 16.894 13.302 -25.481 1.00 84.25 90 LYS A O 1
ATOM 726 N N . ILE A 1 91 ? 17.387 13.897 -23.366 1.00 86.25 91 ILE A N 1
ATOM 727 C CA . ILE A 1 91 ? 18.034 15.175 -23.697 1.00 86.25 91 ILE A CA 1
ATOM 728 C C . ILE A 1 91 ? 19.414 14.936 -24.317 1.00 86.25 91 ILE A C 1
ATOM 730 O O . ILE A 1 91 ? 19.719 15.507 -25.357 1.00 86.25 91 ILE A O 1
ATOM 734 N N . SER A 1 92 ? 20.239 14.080 -23.706 1.00 87.62 92 SER A N 1
ATOM 735 C CA . SER A 1 92 ? 21.601 13.819 -24.184 1.00 87.62 92 SER A CA 1
ATOM 736 C C . SER A 1 92 ? 21.632 13.108 -25.535 1.00 87.62 92 SER A C 1
ATOM 738 O O . SER A 1 92 ? 22.546 13.336 -26.316 1.00 87.62 92 SER A O 1
ATOM 740 N N . ASN A 1 93 ? 20.662 12.231 -25.810 1.00 83.75 93 ASN A N 1
ATOM 741 C CA . ASN A 1 93 ? 20.613 11.448 -27.040 1.00 83.75 93 ASN A CA 1
ATOM 742 C C . ASN A 1 93 ? 19.181 11.414 -27.604 1.00 83.75 93 ASN A C 1
ATOM 744 O O . ASN A 1 93 ? 18.450 10.447 -27.363 1.00 83.75 93 ASN A O 1
ATOM 748 N N . PRO A 1 94 ? 18.778 12.424 -28.399 1.00 77.69 94 PRO A N 1
ATOM 749 C CA . PRO A 1 94 ? 17.419 12.514 -28.944 1.00 77.69 94 PRO A CA 1
ATOM 750 C C . PRO A 1 94 ? 17.067 11.371 -29.913 1.00 77.69 94 PRO A C 1
ATOM 752 O O . PRO A 1 94 ? 15.892 11.102 -30.144 1.00 77.69 94 PRO A O 1
ATOM 755 N N . ASN A 1 95 ? 18.069 10.656 -30.437 1.00 73.12 95 ASN A N 1
ATOM 756 C CA . ASN A 1 95 ? 17.887 9.520 -31.348 1.00 73.12 95 ASN A CA 1
ATOM 757 C C . ASN A 1 95 ? 17.493 8.209 -30.636 1.00 73.12 95 ASN A C 1
ATOM 759 O O . ASN A 1 95 ? 17.127 7.235 -31.296 1.00 73.12 95 ASN A O 1
ATOM 763 N N . ILE A 1 96 ? 17.562 8.146 -29.299 1.00 71.38 96 ILE A N 1
ATOM 764 C CA . ILE A 1 96 ? 17.151 6.956 -28.543 1.00 71.38 96 ILE A CA 1
ATOM 765 C C . ILE A 1 96 ? 15.623 6.921 -28.458 1.00 71.38 96 ILE A C 1
ATOM 767 O O . ILE A 1 96 ? 14.998 7.822 -27.898 1.00 71.38 96 ILE A O 1
ATOM 771 N N . LYS A 1 97 ? 15.015 5.834 -28.953 1.00 67.12 97 LYS A N 1
ATOM 772 C CA . LYS A 1 97 ? 13.572 5.580 -28.824 1.00 67.12 97 LYS A CA 1
ATOM 773 C C . LYS A 1 97 ? 13.194 5.437 -27.344 1.00 67.12 97 LYS A C 1
ATOM 775 O O . LYS A 1 97 ? 13.350 4.371 -26.749 1.00 67.12 97 LYS A O 1
ATOM 780 N N . SER A 1 98 ? 12.708 6.528 -26.758 1.00 71.50 98 SER A N 1
ATOM 781 C CA . SER A 1 98 ? 12.132 6.579 -25.415 1.00 71.50 98 SER A CA 1
ATOM 782 C C . SER A 1 98 ? 10.623 6.756 -25.531 1.00 71.50 98 SER A C 1
ATOM 784 O O . SER A 1 98 ? 10.154 7.682 -26.196 1.00 71.50 98 SER A O 1
ATOM 786 N N . TYR A 1 99 ? 9.864 5.853 -24.914 1.00 79.69 99 TYR A N 1
ATOM 787 C CA . TYR A 1 99 ? 8.407 5.905 -24.937 1.00 79.69 99 TYR A CA 1
ATOM 788 C C . TYR A 1 99 ? 7.893 6.758 -23.779 1.00 79.69 99 TYR A C 1
ATOM 790 O O . TYR A 1 99 ? 8.426 6.721 -22.669 1.00 79.69 99 TYR A O 1
ATOM 798 N N . GLN A 1 100 ? 6.833 7.527 -24.031 1.00 83.69 100 GLN A N 1
ATOM 799 C CA . GLN A 1 100 ? 6.244 8.421 -23.029 1.00 83.69 100 GLN A CA 1
ATOM 800 C C . GLN A 1 100 ? 5.710 7.650 -21.811 1.00 83.69 100 GLN A C 1
ATOM 802 O O . GLN A 1 100 ? 5.718 8.186 -20.703 1.00 83.69 100 GLN A O 1
ATOM 807 N N . VAL A 1 101 ? 5.320 6.381 -21.990 1.00 86.19 101 VAL A N 1
ATOM 808 C CA . VAL A 1 101 ? 4.843 5.521 -20.899 1.00 86.19 101 VAL A CA 1
ATOM 809 C C . VAL A 1 101 ? 5.883 5.317 -19.791 1.00 86.19 101 VAL A C 1
ATOM 811 O O . VAL A 1 101 ? 5.524 5.339 -18.617 1.00 86.19 101 VAL A O 1
ATOM 814 N N . ASP A 1 102 ? 7.170 5.198 -20.134 1.00 84.62 102 ASP A N 1
ATOM 815 C CA . ASP A 1 102 ? 8.241 4.942 -19.157 1.00 84.62 102 ASP A CA 1
ATOM 816 C C . ASP A 1 102 ? 8.435 6.163 -18.231 1.00 84.62 102 ASP A C 1
ATOM 818 O O . ASP A 1 102 ? 8.631 6.038 -17.017 1.00 84.62 102 ASP A O 1
ATOM 822 N N . GLN A 1 103 ? 8.302 7.367 -18.801 1.00 86.75 103 GLN A N 1
ATOM 823 C CA . GLN A 1 103 ? 8.332 8.632 -18.060 1.00 86.75 103 GLN A CA 1
ATOM 824 C C . GLN A 1 103 ? 7.081 8.803 -17.189 1.00 86.75 103 GLN A C 1
ATOM 826 O O . GLN A 1 103 ? 7.191 9.159 -16.015 1.00 86.75 103 GLN A O 1
ATOM 831 N N . ALA A 1 104 ? 5.900 8.514 -17.746 1.00 91.38 104 ALA A N 1
ATOM 832 C CA . ALA A 1 104 ? 4.628 8.632 -17.039 1.00 91.38 104 ALA A CA 1
ATOM 833 C C . ALA A 1 104 ? 4.546 7.680 -15.835 1.00 91.38 104 ALA A C 1
ATOM 835 O O . ALA A 1 104 ? 4.170 8.113 -14.748 1.00 91.38 104 ALA A O 1
ATOM 836 N N . LYS A 1 105 ? 4.965 6.417 -15.996 1.00 91.56 105 LYS A N 1
ATOM 837 C CA . LYS A 1 105 ? 5.037 5.428 -14.909 1.00 91.56 105 LYS A CA 1
ATOM 838 C C . LYS A 1 105 ? 5.841 5.961 -13.723 1.00 91.56 105 LYS A C 1
ATOM 840 O O . LYS A 1 105 ? 5.335 5.995 -12.603 1.00 91.56 105 LYS A O 1
ATOM 845 N N . SER A 1 106 ? 7.077 6.396 -13.977 1.00 92.81 106 SER A N 1
ATOM 846 C CA . SER A 1 106 ? 7.983 6.875 -12.924 1.00 92.81 106 SER A CA 1
ATOM 847 C C . SER A 1 106 ? 7.403 8.090 -12.192 1.00 92.81 106 SER A C 1
ATOM 849 O O . SER A 1 106 ? 7.453 8.156 -10.966 1.00 92.81 106 SER A O 1
ATOM 851 N N . ALA A 1 107 ? 6.784 9.022 -12.926 1.00 93.81 107 ALA A N 1
ATOM 852 C CA . ALA A 1 107 ? 6.138 10.197 -12.343 1.00 93.81 107 ALA A CA 1
ATOM 853 C C . ALA A 1 107 ? 4.921 9.835 -11.469 1.00 93.81 107 ALA A C 1
ATOM 855 O O . ALA A 1 107 ? 4.790 10.340 -10.354 1.00 93.81 107 ALA A O 1
ATOM 856 N N . ILE A 1 108 ? 4.054 8.933 -11.943 1.00 95.88 108 ILE A N 1
ATOM 857 C CA . ILE A 1 108 ? 2.862 8.486 -11.205 1.00 95.88 108 ILE A CA 1
ATOM 858 C C . ILE A 1 108 ? 3.264 7.751 -9.925 1.00 95.88 108 ILE A C 1
ATOM 860 O O . ILE A 1 108 ? 2.707 8.025 -8.860 1.00 95.88 108 ILE A O 1
ATOM 864 N N . LEU A 1 109 ? 4.246 6.848 -9.997 1.00 95.12 109 LEU A N 1
ATOM 865 C CA . LEU A 1 109 ? 4.731 6.126 -8.822 1.00 95.12 109 LEU A CA 1
ATOM 866 C C . LEU A 1 109 ? 5.412 7.063 -7.821 1.00 95.12 109 LEU A C 1
ATOM 868 O O . LEU A 1 109 ? 5.129 6.961 -6.629 1.00 95.12 109 LEU A O 1
ATOM 872 N N . ALA A 1 110 ? 6.238 8.011 -8.280 1.00 95.56 110 ALA A N 1
ATOM 873 C CA . ALA A 1 110 ? 6.841 9.021 -7.408 1.00 95.56 110 ALA A CA 1
ATOM 874 C C . ALA A 1 110 ? 5.762 9.810 -6.650 1.00 95.56 110 ALA A C 1
ATOM 876 O O . ALA A 1 110 ? 5.787 9.861 -5.422 1.00 95.56 110 ALA A O 1
ATOM 877 N N . PHE A 1 111 ? 4.759 10.330 -7.366 1.00 96.44 111 PHE A N 1
ATOM 878 C CA . PHE A 1 111 ? 3.624 11.025 -6.758 1.00 96.44 111 PHE A CA 1
ATOM 879 C C . PHE A 1 111 ? 2.876 10.145 -5.746 1.00 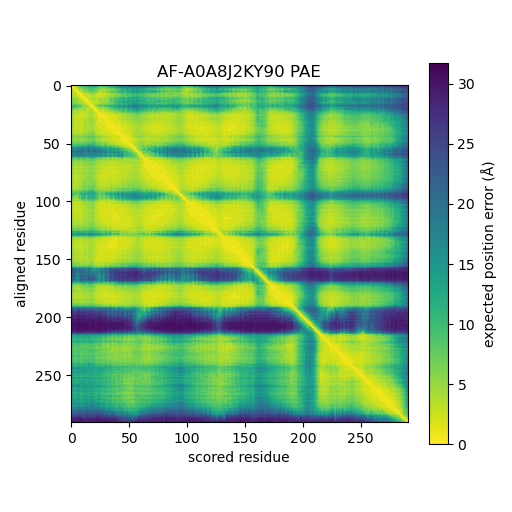96.44 111 PHE A C 1
ATOM 881 O O . PHE A 1 111 ? 2.574 10.580 -4.634 1.00 96.44 111 PHE A O 1
ATOM 888 N N . THR A 1 112 ? 2.616 8.888 -6.104 1.00 96.88 112 THR A N 1
ATOM 889 C CA . THR A 1 112 ? 1.872 7.943 -5.261 1.00 96.88 112 THR A CA 1
ATOM 890 C C . THR A 1 112 ? 2.625 7.622 -3.971 1.00 96.88 112 THR A C 1
ATOM 892 O O . THR A 1 112 ? 2.028 7.653 -2.896 1.00 96.88 112 THR A O 1
ATOM 895 N N . PHE A 1 113 ? 3.935 7.366 -4.037 1.00 97.25 113 PHE A N 1
ATOM 896 C CA . PHE A 1 113 ? 4.745 7.103 -2.845 1.00 97.25 113 PHE A CA 1
ATOM 897 C C . PHE A 1 113 ? 4.909 8.346 -1.967 1.00 97.25 113 PHE A C 1
ATOM 899 O O . PHE A 1 113 ? 4.861 8.230 -0.743 1.00 97.25 113 PHE A O 1
ATOM 906 N N . THR A 1 114 ? 5.019 9.542 -2.556 1.00 96.06 114 THR A N 1
ATOM 907 C CA . THR A 1 114 ? 4.998 10.797 -1.792 1.00 96.06 114 THR A CA 1
ATOM 908 C C . THR A 1 114 ? 3.670 10.975 -1.057 1.00 96.06 114 THR A C 1
ATOM 910 O O . THR A 1 114 ? 3.666 11.266 0.139 1.00 96.06 114 THR A O 1
ATOM 913 N N . LEU A 1 115 ? 2.539 10.739 -1.729 1.00 96.44 115 LEU A N 1
ATOM 914 C CA . LEU A 1 115 ? 1.222 10.786 -1.097 1.00 96.44 115 LEU A CA 1
ATOM 915 C C . LEU A 1 115 ? 1.102 9.747 0.027 1.00 96.44 115 LEU A C 1
ATOM 917 O O . LEU A 1 115 ? 0.654 10.080 1.124 1.00 96.44 115 LEU A O 1
ATOM 921 N N . ALA A 1 116 ? 1.546 8.509 -0.208 1.00 96.31 116 ALA A N 1
ATOM 922 C CA . ALA A 1 116 ? 1.548 7.454 0.802 1.00 96.31 116 ALA A CA 1
ATOM 923 C C . ALA A 1 116 ? 2.364 7.856 2.039 1.00 96.31 116 ALA A C 1
ATOM 925 O O . ALA A 1 116 ? 1.903 7.658 3.163 1.00 96.31 116 ALA A O 1
ATOM 926 N N . LEU A 1 117 ? 3.532 8.474 1.846 1.00 95.44 117 LEU A N 1
ATOM 927 C CA . LEU A 1 117 ? 4.381 8.971 2.927 1.00 95.44 117 LEU A CA 1
ATOM 928 C C . LEU A 1 117 ? 3.703 10.092 3.727 1.00 95.44 117 LEU A C 1
ATOM 930 O O . LEU A 1 117 ? 3.730 10.069 4.957 1.00 95.44 117 LEU A O 1
ATOM 934 N N . ILE A 1 118 ? 3.041 11.038 3.054 1.00 94.62 118 ILE A N 1
ATOM 935 C CA . ILE A 1 118 ? 2.274 12.106 3.716 1.00 94.62 118 ILE A CA 1
ATOM 936 C C . ILE A 1 118 ? 1.134 11.509 4.552 1.00 94.62 118 ILE A C 1
ATOM 938 O O . ILE A 1 118 ? 0.952 11.879 5.713 1.00 94.62 118 ILE A O 1
ATOM 942 N N . LEU A 1 119 ? 0.385 10.553 3.999 1.00 93.81 119 LEU A N 1
ATOM 943 C CA . LEU A 1 119 ? -0.716 9.892 4.703 1.00 93.81 119 LEU A CA 1
ATOM 944 C C . LEU A 1 119 ? -0.222 9.066 5.898 1.00 93.81 119 LEU A C 1
ATOM 946 O O . LEU A 1 119 ? -0.826 9.119 6.973 1.00 93.81 119 LEU A O 1
ATOM 950 N N . GLN A 1 120 ? 0.891 8.344 5.751 1.00 91.75 120 GLN A N 1
ATOM 951 C CA . GLN A 1 120 ? 1.555 7.662 6.864 1.00 91.75 120 GLN A CA 1
ATOM 952 C C . GLN A 1 120 ? 1.936 8.669 7.953 1.00 91.75 120 GLN A C 1
ATOM 954 O O . GLN A 1 120 ? 1.576 8.497 9.112 1.00 91.75 120 GLN A O 1
ATOM 959 N N . PHE A 1 121 ? 2.572 9.779 7.591 1.00 90.31 121 PHE A N 1
ATOM 960 C CA . PHE A 1 121 ? 2.972 10.797 8.554 1.00 90.31 121 PHE A CA 1
ATOM 961 C C . PHE A 1 121 ? 1.785 11.401 9.321 1.00 90.31 121 PHE A C 1
ATOM 963 O O . PHE A 1 121 ? 1.831 11.513 10.548 1.00 90.31 121 PHE A O 1
ATOM 970 N N . ILE A 1 122 ? 0.697 11.746 8.622 1.00 89.38 122 ILE A N 1
ATOM 971 C CA . ILE A 1 122 ? -0.525 12.290 9.234 1.00 89.38 122 ILE A CA 1
ATOM 972 C C . ILE A 1 122 ? -1.159 11.269 10.187 1.00 89.38 122 ILE A C 1
ATOM 974 O O . ILE A 1 122 ? -1.509 11.619 11.315 1.00 89.38 122 ILE A O 1
ATOM 978 N N . THR A 1 123 ? -1.288 10.011 9.756 1.00 87.25 123 THR A N 1
ATOM 979 C CA . THR A 1 123 ? -1.895 8.945 10.571 1.00 87.25 123 THR A CA 1
ATOM 980 C C . THR A 1 123 ? -1.068 8.646 11.821 1.00 87.25 123 THR A C 1
ATOM 982 O O . THR A 1 123 ? -1.637 8.577 12.913 1.00 87.25 123 THR A O 1
ATOM 985 N N . LYS A 1 124 ? 0.268 8.590 11.713 1.00 84.50 124 LYS A N 1
ATOM 986 C CA . LYS A 1 124 ? 1.158 8.394 12.871 1.00 84.50 124 LYS A CA 1
ATOM 987 C C . LYS A 1 124 ? 1.139 9.573 13.838 1.00 84.50 124 LYS A C 1
ATOM 989 O O . LYS A 1 124 ? 1.042 9.358 15.042 1.00 84.50 124 LYS A O 1
ATOM 994 N N . ARG A 1 125 ? 1.132 10.819 13.343 1.00 81.06 125 ARG A N 1
ATOM 995 C CA . ARG A 1 125 ? 0.991 12.017 14.199 1.00 81.06 125 ARG A CA 1
ATOM 996 C C . ARG A 1 125 ? -0.320 12.060 14.984 1.00 81.06 125 ARG A C 1
ATOM 998 O O . ARG A 1 125 ? -0.424 12.803 15.954 1.00 81.06 125 ARG A O 1
ATOM 1005 N N . LYS A 1 126 ? -1.328 11.312 14.543 1.00 80.06 126 LYS A N 1
ATOM 1006 C CA . LYS A 1 126 ? -2.660 11.243 15.150 1.00 80.06 126 LYS A CA 1
ATOM 1007 C C . LYS A 1 126 ? -2.895 9.944 15.927 1.00 80.06 126 LYS A C 1
ATOM 1009 O O . LYS A 1 126 ? -4.033 9.668 16.283 1.00 80.06 126 LYS A O 1
ATOM 1014 N N . GLY A 1 127 ? -1.845 9.155 16.170 1.00 75.38 127 GLY A N 1
ATOM 1015 C CA . GLY A 1 127 ? -1.919 7.931 16.972 1.00 75.38 127 GLY A CA 1
ATOM 1016 C C . GLY A 1 127 ? -2.641 6.765 16.308 1.00 75.38 127 GLY A C 1
ATOM 1017 O O . GLY A 1 127 ? -3.002 5.798 16.970 1.00 75.38 127 GLY A O 1
ATOM 1018 N N . ILE A 1 128 ? -2.862 6.822 14.993 1.00 77.00 128 ILE A N 1
ATOM 1019 C CA . ILE A 1 128 ? -3.503 5.726 14.269 1.00 77.00 128 ILE A CA 1
ATOM 1020 C C . ILE A 1 128 ? -2.437 4.664 13.982 1.00 77.00 128 ILE A C 1
ATOM 1022 O O . ILE A 1 128 ? -1.576 4.846 13.118 1.00 77.00 128 ILE A O 1
ATOM 1026 N N . SER A 1 129 ? -2.507 3.548 14.713 1.00 68.50 129 SER A N 1
ATOM 1027 C CA . SER A 1 129 ? -1.561 2.431 14.593 1.00 68.50 129 SER A CA 1
ATOM 1028 C C . SER A 1 129 ? -1.529 1.851 13.173 1.00 68.50 129 SER A C 1
ATOM 1030 O O . SER A 1 129 ? -0.460 1.747 12.567 1.00 68.50 129 SER A O 1
ATOM 1032 N N . SER A 1 130 ? -2.695 1.544 12.595 1.00 79.06 130 SER A N 1
ATOM 1033 C CA . SER A 1 130 ? -2.811 0.930 11.269 1.00 79.06 130 SER A CA 1
ATOM 1034 C C . SER A 1 130 ? -4.013 1.489 10.509 1.00 79.06 130 SER A C 1
ATOM 1036 O O . SER A 1 130 ? -5.110 1.592 11.055 1.00 79.06 130 SER A O 1
ATOM 1038 N N . SER A 1 131 ? -3.800 1.878 9.249 1.00 88.12 131 SER A N 1
ATOM 1039 C CA . SER A 1 131 ? -4.850 2.381 8.360 1.00 88.12 131 SER A CA 1
ATOM 1040 C C . SER A 1 131 ? -5.204 1.326 7.318 1.00 88.12 131 SER A C 1
ATOM 1042 O O . SER A 1 131 ? -4.332 0.867 6.578 1.00 88.12 131 SER A O 1
ATOM 1044 N N . ALA A 1 132 ? -6.495 1.003 7.223 1.00 90.12 132 ALA A N 1
ATOM 1045 C CA . ALA A 1 132 ? -7.047 0.097 6.218 1.00 90.12 132 ALA A CA 1
ATOM 1046 C C . ALA A 1 132 ? -6.672 0.517 4.789 1.00 90.12 132 ALA A C 1
ATOM 1048 O O . ALA A 1 132 ? -6.250 -0.305 3.981 1.00 90.12 132 ALA A O 1
ATOM 1049 N N . VAL A 1 133 ? -6.773 1.819 4.498 1.00 93.56 133 VAL A N 1
ATOM 1050 C CA . VAL A 1 133 ? -6.484 2.384 3.173 1.00 93.56 133 VAL A CA 1
ATOM 1051 C C . VAL A 1 133 ? -5.022 2.149 2.794 1.00 93.56 133 VAL A C 1
ATOM 1053 O O . VAL A 1 133 ? -4.738 1.692 1.692 1.00 93.56 133 VAL A O 1
ATOM 1056 N N . LEU A 1 134 ? -4.086 2.399 3.714 1.00 93.25 134 LEU A N 1
ATOM 1057 C CA . LEU A 1 134 ? -2.663 2.173 3.450 1.00 93.25 134 LEU A CA 1
ATOM 1058 C C . LEU A 1 134 ? -2.348 0.682 3.290 1.00 93.25 134 LEU A C 1
ATOM 1060 O O . LEU A 1 134 ? -1.581 0.325 2.401 1.00 93.25 134 LEU A O 1
ATOM 1064 N N . PHE A 1 135 ? -2.960 -0.190 4.096 1.00 93.75 135 PHE A N 1
ATOM 1065 C CA . PHE A 1 135 ? -2.782 -1.638 3.963 1.00 93.75 135 PHE A CA 1
ATOM 1066 C C . PHE A 1 135 ? -3.259 -2.157 2.597 1.00 93.75 135 PHE A C 1
ATOM 1068 O O . PHE A 1 135 ? -2.517 -2.864 1.918 1.00 93.75 135 PHE A O 1
ATOM 1075 N N . ILE A 1 136 ? -4.467 -1.771 2.167 1.00 94.94 136 ILE A N 1
ATOM 1076 C CA . ILE A 1 136 ? -5.022 -2.182 0.868 1.00 94.94 136 ILE A CA 1
ATOM 1077 C C . ILE A 1 136 ? -4.179 -1.621 -0.282 1.00 94.94 136 ILE A C 1
ATOM 1079 O O . ILE A 1 136 ? -3.939 -2.330 -1.254 1.00 94.94 136 ILE A O 1
ATOM 1083 N N . PHE A 1 137 ? -3.672 -0.391 -0.165 1.00 96.06 137 PHE A N 1
ATOM 1084 C CA . PHE A 1 137 ? -2.737 0.166 -1.143 1.00 96.06 137 PHE A CA 1
ATOM 1085 C C . PHE A 1 137 ? -1.486 -0.710 -1.302 1.00 96.06 137 PHE A C 1
ATOM 1087 O O . PHE A 1 137 ? -1.147 -1.069 -2.427 1.00 96.06 137 PHE A O 1
ATOM 1094 N N . TRP A 1 138 ? -0.828 -1.090 -0.201 1.00 95.88 138 TRP A N 1
ATOM 1095 C CA . TRP A 1 138 ? 0.356 -1.954 -0.256 1.00 95.88 138 TRP A CA 1
ATOM 1096 C C . TRP A 1 138 ? 0.036 -3.331 -0.843 1.00 95.88 138 TRP A C 1
ATOM 1098 O O . TRP A 1 138 ? 0.790 -3.815 -1.681 1.00 95.88 138 TRP A O 1
ATOM 1108 N N . LEU A 1 139 ? -1.105 -3.920 -0.474 1.00 95.62 139 LEU A N 1
ATOM 1109 C CA . LEU A 1 139 ? -1.590 -5.177 -1.047 1.00 95.62 139 LEU A CA 1
ATOM 1110 C C . LEU A 1 139 ? -1.775 -5.069 -2.570 1.00 95.62 139 LEU A C 1
ATOM 1112 O O . LEU A 1 139 ? -1.240 -5.886 -3.319 1.00 95.62 139 LEU A O 1
ATOM 1116 N N . LEU A 1 140 ? -2.502 -4.047 -3.036 1.00 96.69 140 LEU A N 1
ATOM 1117 C CA . LEU A 1 140 ? -2.726 -3.806 -4.462 1.00 96.69 140 LEU A CA 1
ATOM 1118 C C . LEU A 1 140 ? -1.408 -3.544 -5.195 1.00 96.69 140 LEU A C 1
ATOM 1120 O O . LEU A 1 140 ? -1.203 -4.097 -6.270 1.00 96.69 140 LEU A O 1
ATOM 1124 N N . ALA A 1 141 ? -0.502 -2.755 -4.613 1.00 96.50 141 ALA A N 1
ATOM 1125 C CA . ALA A 1 141 ? 0.808 -2.474 -5.191 1.00 96.50 141 ALA A CA 1
ATOM 1126 C C . ALA A 1 141 ? 1.652 -3.749 -5.337 1.00 96.50 141 ALA A C 1
ATOM 1128 O O . ALA A 1 141 ? 2.269 -3.945 -6.383 1.00 96.50 141 ALA A O 1
ATOM 1129 N N . THR A 1 142 ? 1.643 -4.642 -4.341 1.00 96.19 142 THR A N 1
ATOM 1130 C CA . THR A 1 142 ? 2.323 -5.942 -4.417 1.00 96.19 142 THR A CA 1
ATOM 1131 C C . THR A 1 142 ? 1.722 -6.830 -5.508 1.00 96.19 142 THR A C 1
ATOM 1133 O O . THR A 1 142 ? 2.465 -7.347 -6.337 1.00 96.19 142 THR A O 1
ATOM 1136 N N . ILE A 1 143 ? 0.394 -6.974 -5.557 1.00 96.12 143 ILE A N 1
ATOM 1137 C CA . ILE A 1 143 ? -0.278 -7.825 -6.554 1.00 96.12 143 ILE A CA 1
ATOM 1138 C C . ILE A 1 143 ? -0.059 -7.286 -7.973 1.00 96.12 143 ILE A C 1
ATOM 1140 O O . ILE A 1 143 ? 0.271 -8.047 -8.879 1.00 96.12 143 ILE A O 1
ATOM 1144 N N . CYS A 1 144 ? -0.204 -5.975 -8.172 1.00 95.62 144 CYS A N 1
ATOM 1145 C CA . CYS A 1 144 ? -0.111 -5.364 -9.496 1.00 95.62 144 CYS A CA 1
ATOM 1146 C C . CYS A 1 144 ? 1.336 -5.246 -10.000 1.00 95.62 144 CYS A C 1
ATOM 1148 O O . CYS A 1 144 ? 1.557 -5.300 -11.203 1.00 95.62 144 CYS A O 1
ATOM 1150 N N . SER A 1 145 ? 2.334 -5.128 -9.119 1.00 93.06 145 SER A N 1
ATOM 1151 C CA . SER A 1 145 ? 3.747 -5.051 -9.537 1.00 93.06 145 SER A CA 1
ATOM 1152 C C . SER A 1 145 ? 4.376 -6.426 -9.801 1.00 93.06 145 SER A C 1
ATOM 1154 O O . SER A 1 145 ? 5.458 -6.508 -10.383 1.00 93.06 145 SER A O 1
ATOM 1156 N N . LEU A 1 146 ? 3.720 -7.515 -9.379 1.00 93.19 146 LEU A N 1
ATOM 1157 C CA . LEU A 1 146 ? 4.233 -8.878 -9.522 1.00 93.19 146 LEU A CA 1
ATOM 1158 C C . LEU A 1 146 ? 4.465 -9.291 -10.990 1.00 93.19 146 LEU A C 1
ATOM 1160 O O . LEU A 1 146 ? 5.546 -9.814 -11.263 1.00 93.19 146 LEU A O 1
ATOM 1164 N N . PRO A 1 147 ? 3.542 -9.074 -11.951 1.00 89.88 147 PRO A N 1
ATOM 1165 C CA . PRO A 1 147 ? 3.762 -9.497 -13.336 1.00 89.88 147 PRO A CA 1
ATOM 1166 C C . PRO A 1 147 ? 4.974 -8.819 -13.979 1.00 89.88 147 PRO A C 1
ATOM 1168 O O . PRO A 1 147 ? 5.809 -9.496 -14.582 1.00 89.88 147 PRO A O 1
ATOM 1171 N N . GLU A 1 148 ? 5.124 -7.509 -13.761 1.00 88.50 148 GLU A N 1
ATOM 1172 C CA . GLU A 1 148 ? 6.264 -6.745 -14.271 1.00 88.50 148 GLU A CA 1
ATOM 1173 C C . GLU A 1 148 ? 7.581 -7.240 -13.650 1.00 88.50 148 GLU A C 1
ATOM 1175 O O . GLU A 1 148 ? 8.568 -7.452 -14.359 1.00 88.50 148 GLU A O 1
ATOM 1180 N N . PHE A 1 149 ? 7.593 -7.512 -12.338 1.00 90.81 149 PHE A N 1
ATOM 1181 C CA . PHE A 1 149 ? 8.750 -8.099 -11.662 1.00 90.81 149 PHE A CA 1
ATOM 1182 C C . PHE A 1 149 ? 9.104 -9.484 -12.209 1.00 90.81 149 PHE A C 1
ATOM 1184 O O . PHE A 1 149 ? 10.270 -9.737 -12.498 1.00 90.81 149 PHE A O 1
ATOM 1191 N N . LEU A 1 150 ? 8.127 -10.379 -12.381 1.00 88.19 150 LEU A N 1
ATOM 1192 C CA . LEU A 1 150 ? 8.369 -11.722 -12.914 1.00 88.19 150 LEU A CA 1
ATOM 1193 C C . LEU A 1 150 ? 8.942 -11.663 -14.331 1.00 88.19 150 LEU A C 1
ATOM 1195 O O . LEU A 1 150 ? 9.838 -12.436 -14.665 1.00 88.19 150 LEU A O 1
ATOM 1199 N N . ASN A 1 151 ? 8.464 -10.731 -15.153 1.00 83.00 151 ASN A N 1
ATOM 1200 C CA . ASN A 1 151 ? 8.978 -10.520 -16.498 1.00 83.00 151 ASN A CA 1
ATOM 1201 C C . ASN A 1 151 ? 10.399 -9.946 -16.497 1.00 83.00 151 ASN A C 1
ATOM 1203 O O . ASN A 1 151 ? 11.252 -10.450 -17.227 1.00 83.00 151 ASN A O 1
ATOM 1207 N N . ALA A 1 152 ? 10.686 -8.962 -15.642 1.00 84.75 152 ALA A N 1
ATOM 1208 C CA . ALA A 1 152 ? 12.036 -8.432 -15.455 1.00 84.75 152 ALA A CA 1
ATOM 1209 C C . ALA A 1 152 ? 13.007 -9.503 -14.923 1.00 84.75 152 ALA A C 1
ATOM 1211 O O . ALA A 1 152 ? 14.128 -9.632 -15.412 1.00 84.75 152 ALA A O 1
ATOM 1212 N N . PHE A 1 153 ? 12.564 -10.304 -13.953 1.00 86.31 153 PHE A N 1
ATOM 1213 C CA . PHE A 1 153 ? 13.348 -11.377 -13.352 1.00 86.31 153 PHE A CA 1
ATOM 1214 C C . PHE A 1 153 ? 13.656 -12.478 -14.362 1.00 86.31 153 PHE A C 1
ATOM 1216 O O . PHE A 1 153 ? 14.810 -12.884 -14.489 1.00 86.31 153 PHE A O 1
ATOM 1223 N N . ARG A 1 154 ? 12.654 -12.918 -15.135 1.00 80.94 154 ARG A N 1
ATOM 1224 C CA . ARG A 1 154 ? 12.867 -13.855 -16.242 1.00 80.94 154 ARG A CA 1
ATOM 1225 C C . ARG A 1 154 ? 13.828 -13.275 -17.268 1.00 80.94 154 ARG A C 1
ATOM 1227 O O . ARG A 1 154 ? 14.781 -13.951 -17.591 1.00 80.94 154 ARG A O 1
ATOM 1234 N N . GLY A 1 155 ? 13.652 -12.029 -17.705 1.00 75.31 155 GLY A N 1
ATOM 1235 C CA . GLY A 1 155 ? 14.522 -11.409 -18.713 1.00 75.31 155 GLY A CA 1
ATOM 1236 C C . GLY A 1 155 ? 15.998 -11.270 -18.314 1.00 75.31 155 GLY A C 1
ATOM 1237 O O . GLY A 1 155 ? 16.858 -11.274 -19.189 1.00 75.31 155 GLY A O 1
ATOM 1238 N N . VAL A 1 156 ? 16.301 -11.138 -17.016 1.00 78.50 156 VAL A N 1
ATOM 1239 C CA . VAL A 1 156 ? 17.679 -10.969 -16.512 1.00 78.50 156 VAL A CA 1
ATOM 1240 C C . VAL A 1 156 ? 18.309 -12.291 -16.077 1.00 78.50 156 VAL A C 1
ATOM 1242 O O . VAL A 1 156 ? 19.470 -12.549 -16.390 1.00 78.50 156 VAL A O 1
ATOM 1245 N N . PHE A 1 157 ? 17.572 -13.114 -15.329 1.00 79.62 157 PHE A N 1
ATOM 1246 C CA . PHE A 1 157 ? 18.121 -14.303 -14.669 1.00 79.62 157 PHE A CA 1
ATOM 1247 C C . PHE A 1 157 ? 17.823 -15.607 -15.412 1.00 79.62 157 PHE A C 1
ATOM 1249 O O . PHE A 1 157 ? 18.548 -16.583 -15.230 1.00 79.62 157 PHE A O 1
ATOM 1256 N N . TRP A 1 158 ? 16.799 -15.636 -16.269 1.00 71.00 158 TRP A N 1
ATOM 1257 C CA . TRP A 1 158 ? 16.451 -16.800 -17.081 1.00 71.00 158 TRP A CA 1
ATOM 1258 C C . TRP A 1 158 ? 16.750 -16.505 -18.558 1.00 71.00 158 TRP A C 1
ATOM 1260 O O . TRP A 1 158 ? 16.367 -15.475 -19.101 1.00 71.00 158 TRP A O 1
ATOM 1270 N N . ARG A 1 159 ? 17.480 -17.388 -19.248 1.00 56.53 159 ARG A N 1
ATOM 1271 C CA . ARG A 1 159 ? 17.811 -17.184 -20.671 1.00 56.53 159 ARG A CA 1
ATOM 1272 C C . ARG A 1 159 ? 16.561 -17.366 -21.538 1.00 56.53 159 ARG A C 1
ATOM 1274 O O . ARG A 1 159 ? 16.266 -18.479 -21.962 1.00 56.53 159 ARG A O 1
ATOM 1281 N N . LEU A 1 160 ? 15.839 -16.279 -21.798 1.00 60.22 160 LEU A N 1
ATOM 1282 C CA . LEU A 1 160 ? 14.895 -16.202 -22.914 1.00 60.22 160 LEU A CA 1
ATOM 1283 C C . LEU A 1 160 ? 15.674 -16.210 -24.249 1.00 60.22 160 LEU A C 1
ATOM 1285 O O . LEU A 1 160 ? 16.781 -15.665 -24.303 1.00 60.22 160 LEU A O 1
ATOM 1289 N N . PRO A 1 161 ? 15.139 -16.838 -25.313 1.00 51.91 161 PRO A N 1
ATOM 1290 C CA . PRO A 1 161 ? 15.751 -16.825 -26.639 1.00 51.91 161 PRO A CA 1
ATOM 1291 C C . PRO A 1 161 ? 15.869 -15.397 -27.203 1.00 51.91 161 PRO A C 1
ATOM 1293 O O . PRO A 1 161 ? 15.031 -14.533 -26.944 1.00 51.91 161 PRO A O 1
ATOM 1296 N N . ALA A 1 162 ? 16.941 -15.164 -27.967 1.00 47.59 162 ALA A N 1
ATOM 1297 C CA . ALA A 1 162 ? 17.442 -13.851 -28.389 1.00 47.59 162 ALA A CA 1
ATOM 1298 C C . ALA A 1 162 ? 16.475 -13.001 -29.246 1.00 47.59 162 ALA A C 1
ATOM 1300 O O . ALA A 1 162 ? 16.676 -11.793 -29.351 1.00 47.59 162 ALA A O 1
ATOM 1301 N N . ASP A 1 163 ? 15.411 -13.583 -29.806 1.00 44.22 163 ASP A N 1
ATOM 1302 C CA . ASP A 1 163 ? 14.447 -12.869 -30.662 1.00 44.22 163 ASP A CA 1
ATOM 1303 C C . ASP A 1 163 ? 13.407 -12.041 -29.876 1.00 44.22 163 ASP A C 1
ATOM 1305 O O . ASP A 1 163 ? 12.811 -11.112 -30.419 1.00 44.22 163 ASP A O 1
ATOM 1309 N N . GLU A 1 164 ? 13.238 -12.301 -28.574 1.00 49.84 164 GLU A N 1
ATOM 1310 C CA . GLU A 1 164 ? 12.424 -11.496 -27.646 1.00 49.84 164 GLU A CA 1
ATOM 1311 C C . GLU A 1 164 ? 13.303 -10.734 -26.645 1.00 49.84 164 GLU A C 1
ATOM 1313 O O . GLU A 1 164 ? 12.998 -10.632 -25.451 1.00 49.84 164 GLU A O 1
ATOM 1318 N N . GLN A 1 165 ? 14.433 -10.193 -27.102 1.00 43.25 165 GLN A N 1
ATOM 1319 C CA . GLN A 1 165 ? 15.290 -9.362 -26.266 1.00 43.25 165 GLN A CA 1
ATOM 1320 C C . GLN A 1 165 ? 14.578 -8.037 -25.936 1.00 43.25 165 GLN A C 1
ATOM 1322 O O . GLN A 1 165 ? 14.843 -6.975 -26.502 1.00 43.25 165 GLN A O 1
ATOM 1327 N N . TYR A 1 166 ? 13.666 -8.083 -24.961 1.00 48.44 166 TYR A N 1
ATOM 1328 C CA . TYR A 1 166 ? 13.340 -6.946 -24.116 1.00 48.44 166 TYR A CA 1
ATOM 1329 C C . TYR A 1 166 ? 14.667 -6.347 -23.703 1.00 48.44 166 TYR A C 1
ATOM 1331 O O . TYR A 1 166 ? 15.438 -7.029 -23.050 1.00 48.44 166 TYR A O 1
ATOM 1339 N N . ASN A 1 167 ? 14.966 -5.122 -24.134 1.00 47.84 167 ASN A N 1
ATOM 1340 C CA . ASN A 1 167 ? 16.231 -4.445 -23.855 1.00 47.84 167 ASN A CA 1
ATOM 1341 C C . ASN A 1 167 ? 16.573 -4.511 -22.350 1.00 47.84 167 ASN A C 1
ATOM 1343 O O . ASN A 1 167 ? 16.172 -3.645 -21.571 1.00 47.84 167 ASN A O 1
ATOM 1347 N N . VAL A 1 168 ? 17.337 -5.540 -21.969 1.00 47.22 168 VAL A N 1
ATOM 1348 C CA . VAL A 1 168 ? 17.707 -5.935 -20.598 1.00 47.22 168 VAL A CA 1
ATOM 1349 C C . VAL A 1 168 ? 18.630 -4.887 -19.948 1.00 47.22 168 VAL A C 1
ATOM 1351 O O . VAL A 1 168 ? 18.924 -4.930 -18.761 1.00 47.22 168 VAL A O 1
ATOM 1354 N N . GLN A 1 169 ? 19.055 -3.884 -20.723 1.00 50.53 169 GLN A N 1
ATOM 1355 C CA . GLN A 1 169 ? 19.921 -2.773 -20.319 1.00 50.53 169 GLN A CA 1
ATOM 1356 C C . GLN A 1 169 ? 19.162 -1.480 -19.964 1.00 50.53 169 GLN A C 1
ATOM 1358 O O . GLN A 1 169 ? 19.765 -0.406 -19.848 1.00 50.53 169 GLN A O 1
ATOM 1363 N N . LYS A 1 170 ? 17.834 -1.525 -19.815 1.00 63.84 170 LYS A N 1
ATOM 1364 C CA . LYS A 1 170 ? 17.070 -0.359 -19.356 1.00 63.84 170 LYS A CA 1
ATOM 1365 C C . LYS A 1 170 ? 17.182 -0.234 -17.834 1.00 63.84 170 LYS A C 1
ATOM 1367 O O . LYS A 1 170 ? 16.849 -1.155 -17.102 1.00 63.84 170 LYS A O 1
ATOM 1372 N N . VAL A 1 171 ? 17.595 0.942 -17.355 1.00 65.56 171 VAL A N 1
ATOM 1373 C CA . VAL A 1 171 ? 17.630 1.298 -15.918 1.00 65.56 171 VAL A CA 1
ATOM 1374 C C . VAL A 1 171 ? 16.280 1.062 -15.225 1.00 65.56 171 VAL A C 1
ATOM 1376 O O . VAL A 1 171 ? 16.244 0.677 -14.060 1.00 65.56 171 VAL A O 1
ATOM 1379 N N . ASP A 1 172 ? 15.182 1.174 -15.971 1.00 72.62 172 ASP A N 1
ATOM 1380 C CA . ASP A 1 172 ? 13.826 0.857 -15.516 1.00 72.62 172 ASP A CA 1
ATOM 1381 C C . ASP A 1 172 ? 13.657 -0.614 -15.064 1.00 72.62 172 ASP A C 1
ATOM 1383 O O . ASP A 1 172 ? 12.955 -0.903 -14.094 1.00 72.62 172 ASP A O 1
ATOM 1387 N N . THR A 1 173 ? 14.363 -1.556 -15.700 1.00 80.06 173 THR A N 1
ATOM 1388 C CA . THR A 1 173 ? 14.370 -2.977 -15.314 1.00 80.06 173 THR A CA 1
ATOM 1389 C C . THR A 1 173 ? 15.056 -3.174 -13.962 1.00 80.06 173 THR A C 1
ATOM 1391 O O . THR A 1 173 ? 14.534 -3.882 -13.104 1.00 80.06 173 THR A O 1
ATOM 1394 N N . PHE A 1 174 ? 16.187 -2.500 -13.728 1.00 84.25 174 PHE A N 1
ATOM 1395 C CA . PHE A 1 174 ? 16.885 -2.552 -12.440 1.00 84.25 174 PHE A CA 1
ATOM 1396 C C . PHE A 1 174 ? 16.051 -1.922 -11.318 1.00 84.25 174 PHE A C 1
ATOM 1398 O O . PHE A 1 174 ? 15.901 -2.514 -10.249 1.00 84.25 174 PHE A O 1
ATOM 1405 N N . ALA A 1 175 ? 15.444 -0.759 -11.579 1.00 87.69 175 ALA A N 1
ATOM 1406 C CA . ALA A 1 175 ? 14.543 -0.105 -10.633 1.00 87.69 175 ALA A CA 1
ATOM 1407 C C . ALA A 1 175 ? 13.348 -1.002 -10.265 1.00 87.69 175 ALA A C 1
ATOM 1409 O O . ALA A 1 175 ? 12.940 -1.034 -9.108 1.00 87.69 175 ALA A O 1
ATOM 1410 N N . THR A 1 176 ? 12.826 -1.778 -11.217 1.00 88.06 176 THR A N 1
ATOM 1411 C CA . THR A 1 176 ? 11.740 -2.740 -10.970 1.00 88.06 176 THR A CA 1
ATOM 1412 C C . THR A 1 176 ? 12.210 -3.937 -10.132 1.00 88.06 176 THR A C 1
ATOM 1414 O O . THR A 1 176 ? 11.536 -4.315 -9.173 1.00 88.06 176 THR A O 1
ATOM 1417 N N . LEU A 1 177 ? 13.388 -4.500 -10.433 1.00 90.25 177 LEU A N 1
ATOM 1418 C CA . LEU A 1 177 ? 13.966 -5.629 -9.690 1.00 90.25 177 LEU A CA 1
ATOM 1419 C C . LEU A 1 177 ? 14.281 -5.293 -8.231 1.00 90.25 177 LEU A C 1
ATOM 1421 O O . LEU A 1 177 ? 14.063 -6.127 -7.358 1.00 90.25 177 LEU A O 1
ATOM 1425 N N . VAL A 1 178 ? 14.777 -4.082 -7.964 1.00 92.56 178 VAL A N 1
ATOM 1426 C CA . VAL A 1 178 ? 15.050 -3.605 -6.598 1.00 92.56 178 VAL A CA 1
ATOM 1427 C C . VAL A 1 178 ? 13.773 -3.100 -5.923 1.00 92.56 178 VAL A C 1
ATOM 1429 O O . VAL A 1 178 ? 13.558 -3.342 -4.738 1.00 92.56 178 VAL A O 1
ATOM 1432 N N . GLY A 1 179 ? 12.902 -2.417 -6.667 1.00 93.62 179 GLY A N 1
ATOM 1433 C CA . GLY A 1 179 ? 11.684 -1.812 -6.138 1.00 93.62 179 GLY A CA 1
ATOM 1434 C C . GLY A 1 179 ? 10.663 -2.837 -5.649 1.00 93.62 179 GLY A C 1
ATOM 1435 O O . GLY A 1 179 ? 10.083 -2.644 -4.583 1.00 93.62 179 GLY A O 1
ATOM 1436 N N . TYR A 1 180 ? 10.461 -3.945 -6.369 1.00 94.94 180 TYR A N 1
ATOM 1437 C CA . TYR A 1 180 ? 9.447 -4.938 -5.999 1.00 94.94 180 TYR A CA 1
ATOM 1438 C C . TYR A 1 180 ? 9.688 -5.593 -4.621 1.00 94.94 180 TYR A C 1
ATOM 1440 O O . TYR A 1 180 ? 8.773 -5.557 -3.795 1.00 94.94 180 TYR A O 1
ATOM 1448 N N . PRO A 1 181 ? 10.890 -6.111 -4.287 1.00 95.62 181 PRO A N 1
ATOM 1449 C CA . PRO A 1 181 ? 11.182 -6.605 -2.939 1.00 95.62 181 PRO A CA 1
ATOM 1450 C C . PRO A 1 181 ? 10.954 -5.558 -1.844 1.00 95.62 181 PRO A C 1
ATOM 1452 O O . PRO A 1 181 ? 10.464 -5.887 -0.767 1.00 95.62 181 PRO A O 1
ATOM 1455 N N . VAL A 1 182 ? 11.260 -4.288 -2.122 1.00 96.00 182 VAL A N 1
ATOM 1456 C CA . VAL A 1 182 ? 11.043 -3.184 -1.176 1.00 96.00 182 VAL A CA 1
ATOM 1457 C C . VAL A 1 182 ? 9.543 -2.897 -0.995 1.00 96.00 182 VAL A C 1
ATOM 1459 O O . VAL A 1 182 ? 9.104 -2.658 0.130 1.00 96.00 182 VAL A O 1
ATOM 1462 N N . ILE A 1 183 ? 8.728 -3.001 -2.053 1.00 96.06 183 ILE A N 1
ATOM 1463 C CA . ILE A 1 183 ? 7.256 -2.936 -1.962 1.00 96.06 183 ILE A CA 1
ATOM 1464 C C . ILE A 1 183 ? 6.718 -4.093 -1.111 1.00 96.06 183 ILE A C 1
ATOM 1466 O O . ILE A 1 183 ? 5.899 -3.869 -0.221 1.00 96.06 183 ILE A O 1
ATOM 1470 N N . VAL A 1 184 ? 7.200 -5.320 -1.338 1.00 96.19 184 VAL A N 1
ATOM 1471 C CA . VAL A 1 184 ? 6.823 -6.500 -0.539 1.00 96.19 184 VAL A CA 1
ATOM 1472 C C . VAL A 1 184 ? 7.217 -6.314 0.926 1.00 96.19 184 VAL A C 1
ATOM 1474 O O . VAL A 1 184 ? 6.415 -6.604 1.811 1.00 96.19 184 VAL A O 1
ATOM 1477 N N . ALA A 1 185 ? 8.403 -5.769 1.204 1.00 94.38 185 ALA A N 1
ATOM 1478 C CA . ALA A 1 185 ? 8.809 -5.425 2.562 1.00 94.38 185 ALA A CA 1
ATOM 1479 C C . ALA A 1 185 ? 7.840 -4.408 3.189 1.00 94.38 185 ALA A C 1
ATOM 1481 O O . ALA A 1 185 ? 7.373 -4.629 4.302 1.00 94.38 185 ALA A O 1
ATOM 1482 N N . GLY A 1 186 ? 7.452 -3.349 2.469 1.00 93.12 186 GLY A N 1
ATOM 1483 C CA . GLY A 1 186 ? 6.444 -2.382 2.927 1.00 93.12 186 GLY A CA 1
ATOM 1484 C C . GLY A 1 186 ? 5.082 -3.018 3.239 1.00 93.12 186 GLY A C 1
ATOM 1485 O O . GLY A 1 186 ? 4.446 -2.681 4.245 1.00 93.12 186 GLY A O 1
ATOM 1486 N N . PHE A 1 187 ? 4.659 -3.989 2.428 1.00 94.25 187 PHE A N 1
ATOM 1487 C CA . PHE A 1 187 ? 3.445 -4.766 2.667 1.00 94.25 187 PHE A CA 1
ATOM 1488 C C . PHE A 1 187 ? 3.559 -5.654 3.913 1.00 94.25 187 PHE A C 1
ATOM 1490 O O . PHE A 1 187 ? 2.687 -5.593 4.778 1.00 94.25 187 PHE A O 1
ATOM 1497 N N . ILE A 1 188 ? 4.654 -6.404 4.068 1.00 92.31 188 ILE A N 1
ATOM 1498 C CA . ILE A 1 188 ? 4.913 -7.242 5.252 1.00 92.31 188 ILE A CA 1
ATOM 1499 C C . ILE A 1 188 ? 4.950 -6.387 6.523 1.00 92.31 188 ILE A C 1
ATOM 1501 O O . ILE A 1 188 ? 4.319 -6.736 7.517 1.00 92.31 188 ILE A O 1
ATOM 1505 N N . LEU A 1 189 ? 5.620 -5.233 6.490 1.00 90.31 189 LEU A N 1
ATOM 1506 C CA . LEU A 1 189 ? 5.650 -4.300 7.620 1.00 90.31 189 LEU A CA 1
ATOM 1507 C C . LEU A 1 189 ? 4.246 -3.812 7.999 1.00 90.31 189 LEU A C 1
ATOM 1509 O O . LEU A 1 189 ? 3.982 -3.589 9.174 1.00 90.31 189 LEU A O 1
ATOM 1513 N N . SER A 1 190 ? 3.326 -3.722 7.035 1.00 88.38 190 SER A N 1
ATOM 1514 C CA . SER A 1 190 ? 1.932 -3.332 7.280 1.00 88.38 190 SER A CA 1
ATOM 1515 C C . SER A 1 190 ? 1.098 -4.416 7.988 1.00 88.38 190 SER A C 1
ATOM 1517 O O . SER A 1 190 ? 0.035 -4.094 8.525 1.00 88.38 190 SER A O 1
ATOM 1519 N N . PHE A 1 191 ? 1.551 -5.679 8.026 1.00 84.94 191 PHE A N 1
ATOM 1520 C CA . PHE A 1 191 ? 0.929 -6.722 8.860 1.00 84.94 191 PHE A CA 1
ATOM 1521 C C . PHE A 1 191 ? 1.239 -6.545 10.335 1.00 84.94 191 PHE A C 1
ATOM 1523 O O . PHE A 1 191 ? 0.403 -6.867 11.184 1.00 84.94 191 PHE A O 1
ATOM 1530 N N . PHE A 1 192 ? 2.437 -6.063 10.647 1.00 81.19 192 PHE A N 1
ATOM 1531 C CA . PHE A 1 192 ? 2.836 -5.841 12.020 1.00 81.19 192 PHE A CA 1
ATOM 1532 C C . PHE A 1 192 ? 2.205 -4.541 12.507 1.00 81.19 192 PHE A C 1
ATOM 1534 O O . PHE A 1 192 ? 2.205 -3.515 11.829 1.00 81.19 192 PHE A O 1
ATOM 1541 N N . ALA A 1 193 ? 1.564 -4.612 13.669 1.00 64.75 193 ALA A N 1
ATOM 1542 C CA . ALA A 1 193 ? 0.957 -3.438 14.261 1.00 64.75 193 ALA A CA 1
ATOM 1543 C C . ALA A 1 193 ? 2.068 -2.515 14.727 1.00 64.75 193 ALA A C 1
ATOM 1545 O O . ALA A 1 193 ? 2.964 -2.940 15.458 1.00 64.75 193 ALA A O 1
ATOM 1546 N N . ASP A 1 194 ? 1.972 -1.243 14.353 1.00 63.22 194 ASP A N 1
ATOM 1547 C CA . ASP A 1 194 ? 2.708 -0.205 15.045 1.00 63.22 194 ASP A CA 1
ATOM 1548 C C . ASP A 1 194 ? 2.079 -0.080 16.424 1.00 63.22 194 ASP A C 1
ATOM 1550 O O . ASP A 1 194 ? 1.146 0.695 16.643 1.00 63.22 194 ASP A O 1
ATOM 1554 N N . GLN A 1 195 ? 2.549 -0.890 17.364 1.00 55.44 195 GLN A N 1
ATOM 1555 C CA . GLN A 1 195 ? 2.238 -0.702 18.764 1.00 55.44 195 GLN A CA 1
ATOM 1556 C C . GLN A 1 195 ? 3.059 0.507 19.219 1.00 55.44 195 GLN A C 1
ATOM 1558 O O . GLN A 1 195 ? 4.011 0.390 19.985 1.00 55.44 195 GLN A O 1
ATOM 1563 N N . SER A 1 196 ? 2.728 1.694 18.692 1.00 51.91 196 SER A N 1
ATOM 1564 C CA . SER A 1 196 ? 3.111 2.929 19.349 1.00 51.91 196 SER A CA 1
ATOM 1565 C C . SER A 1 196 ? 2.605 2.756 20.762 1.00 51.91 196 SER A C 1
ATOM 1567 O O . SER A 1 196 ? 1.413 2.506 20.942 1.00 51.91 196 SER A O 1
ATOM 1569 N N . ILE A 1 197 ? 3.525 2.743 21.720 1.00 44.91 197 ILE A N 1
ATOM 1570 C CA . ILE A 1 197 ? 3.232 2.590 23.134 1.00 44.91 197 ILE A CA 1
ATOM 1571 C C . ILE A 1 197 ? 2.310 3.757 23.470 1.00 44.91 197 ILE A C 1
ATOM 1573 O O . ILE A 1 197 ? 2.756 4.866 23.753 1.00 44.91 197 ILE A O 1
ATOM 1577 N N . VAL A 1 198 ? 1.006 3.528 23.324 1.00 45.88 198 VAL A N 1
ATOM 1578 C CA . VAL A 1 198 ? -0.022 4.350 23.917 1.00 45.88 198 VAL A CA 1
ATOM 1579 C C . VAL A 1 198 ? 0.232 4.087 25.380 1.00 45.88 198 VAL A C 1
ATOM 1581 O O . VAL A 1 198 ? -0.120 3.027 25.901 1.00 45.88 198 VAL A O 1
ATOM 1584 N N . TYR A 1 199 ? 0.967 5.000 26.020 1.00 40.12 199 TYR A N 1
ATOM 1585 C CA . TYR A 1 199 ? 0.892 5.080 27.462 1.00 40.12 199 TYR A CA 1
ATOM 1586 C C . TYR A 1 199 ? -0.602 5.053 27.766 1.00 40.12 199 TYR A C 1
ATOM 1588 O O . TYR A 1 199 ? -1.330 5.833 27.139 1.00 40.12 199 TYR A O 1
ATOM 1596 N N . PRO A 1 200 ? -1.088 4.179 28.665 1.00 40.59 200 PRO A N 1
ATOM 1597 C CA . PRO A 1 200 ? -2.366 4.475 29.272 1.00 40.59 200 PRO A CA 1
ATOM 1598 C C . PRO A 1 200 ? -2.199 5.908 29.757 1.00 40.59 200 PRO A C 1
ATOM 1600 O O . PRO A 1 200 ? -1.288 6.194 30.540 1.00 40.59 200 PRO A O 1
ATOM 1603 N N . VAL A 1 201 ? -2.963 6.831 29.170 1.00 40.81 201 VAL A N 1
ATOM 1604 C CA . VAL A 1 201 ? -3.107 8.165 29.725 1.00 40.81 201 VAL A CA 1
ATOM 1605 C C . VAL A 1 201 ? -3.396 7.879 31.183 1.00 40.81 201 VAL A C 1
ATOM 1607 O O . VAL A 1 201 ? -4.423 7.276 31.480 1.00 40.81 201 VAL A O 1
ATOM 1610 N N . GLN A 1 202 ? -2.453 8.182 32.080 1.00 34.72 202 GLN A N 1
ATOM 1611 C CA . GLN A 1 202 ? -2.814 8.273 33.478 1.00 34.72 202 GLN A CA 1
ATOM 1612 C C . GLN A 1 202 ? -3.901 9.338 33.464 1.00 34.72 202 GLN A C 1
ATOM 1614 O O . GLN A 1 202 ? -3.589 10.482 33.105 1.00 34.72 202 GLN A O 1
ATOM 1619 N N . PRO A 1 203 ? -5.172 8.993 33.739 1.00 39.34 203 PRO A N 1
ATOM 1620 C CA . PRO A 1 203 ? -6.143 10.038 33.916 1.00 39.34 203 PRO A CA 1
ATOM 1621 C C . PRO A 1 203 ? -5.586 10.846 35.077 1.00 39.34 203 PRO A C 1
ATOM 1623 O O . PRO A 1 203 ? -5.276 10.299 36.143 1.00 39.34 203 PRO A O 1
ATOM 1626 N N . ASN A 1 204 ? -5.366 12.138 34.836 1.00 33.72 204 ASN A N 1
ATOM 1627 C CA . ASN A 1 204 ? -5.154 13.076 35.919 1.00 33.72 204 ASN A CA 1
ATOM 1628 C C . ASN A 1 204 ? -6.148 12.713 37.017 1.00 33.72 204 ASN A C 1
ATOM 1630 O O . ASN A 1 204 ? -7.331 12.509 36.745 1.00 33.72 204 ASN A O 1
ATOM 1634 N N . LYS A 1 205 ? -5.627 12.549 38.231 1.00 41.41 205 LYS A N 1
ATOM 1635 C CA . LYS A 1 205 ? -6.403 12.279 39.432 1.00 41.41 205 LYS A CA 1
ATOM 1636 C C . LYS A 1 205 ? -7.580 13.256 39.502 1.00 41.41 205 LYS A C 1
ATOM 1638 O O . LYS A 1 205 ? -7.426 14.369 39.987 1.00 41.41 205 LYS A O 1
ATOM 1643 N N . SER A 1 206 ? -8.756 12.832 39.064 1.00 36.78 206 SER A N 1
ATOM 1644 C CA . SER A 1 206 ? -10.021 13.448 39.439 1.00 36.78 206 SER A CA 1
ATOM 1645 C C . SER A 1 206 ? -11.153 12.440 39.264 1.00 36.78 206 SER A C 1
ATOM 1647 O O . SER A 1 206 ? -11.722 12.246 38.200 1.00 36.78 206 SER A O 1
ATOM 1649 N N . HIS A 1 207 ? -11.453 11.804 40.396 1.00 38.38 207 HIS A N 1
ATOM 1650 C CA . HIS A 1 207 ? -12.758 11.279 40.776 1.00 38.38 207 HIS A CA 1
ATOM 1651 C C . HIS A 1 207 ? -13.463 10.330 39.799 1.00 38.38 207 HIS A C 1
ATOM 1653 O O . HIS A 1 207 ? -14.388 10.697 39.089 1.00 38.38 207 HIS A O 1
ATOM 1659 N N . THR A 1 208 ? -13.164 9.041 39.943 1.00 31.84 208 THR A N 1
ATOM 1660 C CA . THR A 1 208 ? -14.192 8.048 40.304 1.00 31.84 208 THR A CA 1
ATOM 1661 C C . THR A 1 208 ? -13.497 6.804 40.850 1.00 31.84 208 THR A C 1
ATOM 1663 O O . THR A 1 208 ? -12.855 6.038 40.141 1.00 31.84 208 THR A O 1
ATOM 1666 N N . ARG A 1 209 ? -13.571 6.640 42.176 1.00 34.19 209 ARG A N 1
ATOM 1667 C CA . ARG A 1 209 ? -13.158 5.429 42.888 1.00 34.19 209 ARG A CA 1
ATOM 1668 C C . ARG A 1 209 ? -14.076 4.287 42.453 1.00 34.19 209 ARG A C 1
ATOM 1670 O O . ARG A 1 209 ? -15.201 4.214 42.926 1.00 34.19 209 ARG A O 1
ATOM 1677 N N . THR A 1 210 ? -13.582 3.374 41.630 1.00 35.09 210 THR A N 1
ATOM 1678 C CA . THR A 1 210 ? -14.023 1.975 41.660 1.00 35.09 210 THR A CA 1
ATOM 1679 C C . THR A 1 210 ? -12.786 1.082 41.593 1.00 35.09 210 THR A C 1
ATOM 1681 O O . THR A 1 210 ? -12.115 0.971 40.578 1.00 35.09 210 THR A O 1
ATOM 1684 N N . THR A 1 211 ? -12.440 0.543 42.766 1.00 33.69 211 THR A N 1
ATOM 1685 C CA . THR A 1 211 ? -11.726 -0.728 42.987 1.00 33.69 211 THR A CA 1
ATOM 1686 C C . THR A 1 211 ? -10.507 -1.039 42.107 1.00 33.69 211 THR A C 1
ATOM 1688 O O . THR A 1 211 ? -10.636 -1.709 41.093 1.00 33.69 211 THR A O 1
ATOM 1691 N N . GLY A 1 212 ? -9.317 -0.638 42.571 1.00 33.72 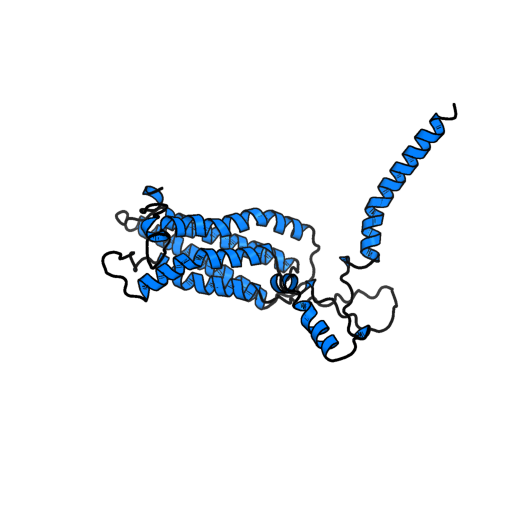212 GLY A N 1
ATOM 1692 C CA . GLY A 1 212 ? -8.121 -1.486 42.768 1.00 33.72 212 GLY A CA 1
ATOM 1693 C C . GLY A 1 212 ? -7.607 -2.453 41.688 1.00 33.72 212 GLY A C 1
ATOM 1694 O O . GLY A 1 212 ? -6.723 -3.241 42.009 1.00 33.72 212 GLY A O 1
ATOM 1695 N N . LEU A 1 213 ? -8.111 -2.436 40.457 1.00 46.16 213 LEU A N 1
ATOM 1696 C CA . LEU A 1 213 ? -7.664 -3.312 39.379 1.00 46.16 213 LEU A CA 1
ATOM 1697 C C . LEU A 1 213 ? -7.030 -2.444 38.293 1.00 46.16 213 LEU A C 1
ATOM 1699 O O . LEU A 1 213 ? -7.697 -1.592 37.710 1.00 46.16 213 LEU A O 1
ATOM 1703 N N . GLU A 1 214 ? -5.735 -2.630 38.041 1.00 54.59 214 GLU A N 1
ATOM 1704 C CA . GLU A 1 214 ? -5.066 -2.040 36.880 1.00 54.59 214 GLU A CA 1
ATOM 1705 C C . GLU A 1 214 ? -5.857 -2.413 35.616 1.00 54.59 214 GLU A C 1
ATOM 1707 O O . GLU A 1 214 ? -5.916 -3.581 35.225 1.00 54.59 214 GLU A O 1
ATOM 1712 N N . SER A 1 215 ? -6.537 -1.430 35.018 1.00 66.62 215 SER A N 1
ATOM 1713 C CA . SER A 1 215 ? -7.377 -1.647 33.839 1.00 66.62 215 SER A CA 1
ATOM 1714 C C . SER A 1 215 ? -6.492 -2.021 32.650 1.00 66.62 215 SER A C 1
ATOM 1716 O O . SER A 1 215 ? -5.638 -1.240 32.225 1.00 66.62 215 SER A O 1
ATOM 1718 N N . LYS A 1 216 ? -6.675 -3.238 32.124 1.00 79.81 216 LYS A N 1
ATOM 1719 C CA . LYS A 1 216 ? -5.978 -3.718 30.925 1.00 79.81 216 LYS A CA 1
ATOM 1720 C C . LYS A 1 216 ? -6.748 -3.236 29.693 1.00 79.81 216 LYS A C 1
ATOM 1722 O O . LYS A 1 216 ? -7.845 -3.747 29.466 1.00 79.81 216 LYS A O 1
ATOM 1727 N N . PRO A 1 217 ? -6.214 -2.309 28.880 1.00 81.94 217 PRO A N 1
ATOM 1728 C CA . PRO A 1 217 ? -6.925 -1.829 27.700 1.00 81.94 217 PRO A CA 1
ATOM 1729 C C . PRO A 1 217 ? -7.101 -2.945 26.661 1.00 81.94 217 PRO A C 1
ATOM 1731 O O . PRO A 1 217 ? -6.236 -3.813 26.512 1.00 81.94 217 PRO A O 1
ATOM 1734 N N . CYS A 1 218 ? -8.209 -2.902 25.917 1.00 83.12 218 CYS A N 1
ATOM 1735 C CA . CYS A 1 218 ? -8.464 -3.834 24.822 1.00 83.12 218 CYS A CA 1
ATOM 1736 C C . CYS A 1 218 ? -7.418 -3.675 23.697 1.00 83.12 218 CYS A C 1
ATOM 1738 O O . CYS A 1 218 ? -7.219 -2.565 23.191 1.00 83.12 218 CYS A O 1
ATOM 1740 N N . PRO A 1 219 ? -6.767 -4.766 23.245 1.00 84.25 219 PRO A N 1
ATOM 1741 C CA . PRO A 1 219 ? -5.743 -4.703 22.204 1.00 84.25 219 PRO A CA 1
ATOM 1742 C C . PRO A 1 219 ? -6.323 -4.514 20.794 1.00 84.25 219 PRO A C 1
ATOM 1744 O O . PRO A 1 219 ? -5.571 -4.337 19.840 1.00 84.25 219 PRO A O 1
ATOM 1747 N N . GLN A 1 220 ? -7.650 -4.538 20.628 1.00 83.62 220 GLN A N 1
ATOM 1748 C CA . GLN A 1 220 ? -8.294 -4.417 19.321 1.00 83.62 220 GLN A CA 1
ATOM 1749 C C . GLN A 1 220 ? -7.880 -3.127 18.597 1.00 83.62 220 GLN A C 1
ATOM 1751 O O . GLN A 1 220 ? -7.441 -3.190 17.450 1.00 83.62 220 GLN A O 1
ATOM 1756 N N . LYS A 1 221 ? -7.938 -1.966 19.268 1.00 77.38 221 LYS A N 1
ATOM 1757 C CA . LYS A 1 221 ? -7.595 -0.667 18.655 1.00 77.38 221 LYS A CA 1
ATOM 1758 C C . LYS A 1 221 ? -6.098 -0.484 18.389 1.00 77.38 221 LYS A C 1
ATOM 1760 O O . LYS A 1 221 ? -5.737 0.256 17.477 1.00 77.38 221 LYS A O 1
ATOM 1765 N N . SER A 1 222 ? -5.239 -1.144 19.165 1.00 75.12 222 SER A N 1
ATOM 1766 C CA . SER A 1 222 ? -3.779 -1.092 19.003 1.00 75.12 222 SER A CA 1
ATOM 1767 C C . SER A 1 222 ? -3.234 -2.160 18.049 1.00 75.12 222 SER A C 1
ATOM 1769 O O . SER A 1 222 ? -2.057 -2.122 17.696 1.00 75.12 222 SER A O 1
ATOM 1771 N N . SER A 1 223 ? -4.074 -3.103 17.617 1.00 82.56 223 SER A N 1
ATOM 1772 C CA . SER A 1 223 ? -3.705 -4.145 16.663 1.00 82.56 223 SER A CA 1
ATOM 1773 C C . SER A 1 223 ? -3.711 -3.646 15.213 1.00 82.56 223 SER A C 1
ATOM 1775 O O . SER A 1 223 ? -4.402 -2.686 14.862 1.00 82.56 223 SER A O 1
ATOM 1777 N N . SER A 1 224 ? -2.934 -4.305 14.350 1.00 84.94 224 SER A N 1
ATOM 1778 C CA . SER A 1 224 ? -2.860 -3.981 12.925 1.00 84.94 224 SER A CA 1
ATOM 1779 C C . SER A 1 224 ? -4.182 -4.271 12.231 1.00 84.94 224 SER A C 1
ATOM 1781 O O . SER A 1 224 ? -4.952 -5.124 12.664 1.00 84.94 224 SER A O 1
ATOM 1783 N N . PHE A 1 225 ? -4.442 -3.603 11.111 1.00 86.00 225 PHE A N 1
ATOM 1784 C CA . PHE A 1 225 ? -5.677 -3.805 10.363 1.00 86.00 225 PHE A CA 1
ATOM 1785 C C . PHE A 1 225 ? -5.946 -5.282 9.984 1.00 86.00 225 PHE A C 1
ATOM 1787 O O . PHE A 1 225 ? -7.057 -5.754 10.230 1.00 86.00 225 PHE A O 1
ATOM 1794 N N . PRO A 1 226 ? -4.963 -6.072 9.499 1.00 84.81 226 PRO A N 1
ATOM 1795 C CA . PRO A 1 226 ? -5.183 -7.500 9.241 1.00 84.81 226 PRO A CA 1
ATOM 1796 C C . PRO A 1 226 ? -5.508 -8.287 10.512 1.00 84.81 226 PRO A C 1
ATOM 1798 O O . PRO A 1 226 ? -6.342 -9.189 10.493 1.00 84.81 226 PRO A O 1
ATOM 1801 N N . ASN A 1 227 ? -4.879 -7.924 11.630 1.00 86.56 227 ASN A N 1
ATOM 1802 C CA . ASN A 1 227 ? -5.123 -8.537 12.929 1.00 86.56 227 ASN A CA 1
ATOM 1803 C C . ASN A 1 227 ? -6.558 -8.240 13.422 1.00 86.56 227 ASN A C 1
ATOM 1805 O O . ASN A 1 227 ? -7.237 -9.133 13.926 1.00 86.56 227 ASN A O 1
ATOM 1809 N N . GLN A 1 228 ? -7.069 -7.029 13.178 1.00 87.12 228 GLN A N 1
ATOM 1810 C CA . GLN A 1 228 ? -8.462 -6.670 13.463 1.00 87.12 228 GLN A CA 1
ATOM 1811 C C . GLN A 1 228 ? -9.457 -7.512 12.653 1.00 87.12 228 GLN A C 1
ATOM 1813 O O . GLN A 1 228 ? -10.410 -8.021 13.235 1.00 87.12 228 GLN A O 1
ATOM 1818 N N . ILE A 1 229 ? -9.223 -7.705 11.347 1.00 88.12 229 ILE A N 1
ATOM 1819 C CA . ILE A 1 229 ? -10.106 -8.508 10.476 1.00 88.12 229 ILE A CA 1
ATOM 1820 C C . ILE A 1 229 ? -10.084 -9.991 10.853 1.00 88.12 229 ILE A C 1
ATOM 1822 O O . ILE A 1 229 ? -11.120 -10.647 10.870 1.00 88.12 229 ILE A O 1
ATOM 1826 N N . THR A 1 230 ? -8.898 -10.527 11.140 1.00 89.25 230 THR A N 1
ATOM 1827 C CA . THR A 1 230 ? -8.713 -11.951 11.468 1.00 89.25 230 THR A CA 1
ATOM 1828 C C . THR A 1 230 ? -9.005 -12.278 12.932 1.00 89.25 230 THR A C 1
ATOM 1830 O O . THR A 1 230 ? -8.893 -13.433 13.327 1.00 89.25 230 THR A O 1
ATOM 1833 N N . PHE A 1 231 ? -9.376 -11.277 13.742 1.00 89.12 231 PHE A N 1
ATOM 1834 C CA . PHE A 1 231 ? -9.595 -11.390 15.188 1.00 89.12 231 PHE A CA 1
ATOM 1835 C C . PHE A 1 231 ? -8.407 -11.987 15.960 1.00 89.12 231 PHE A C 1
ATOM 1837 O O . PHE A 1 231 ? -8.562 -12.511 17.067 1.00 89.12 231 PHE A O 1
ATOM 1844 N N . GLN A 1 232 ? -7.191 -11.868 15.422 1.00 89.19 232 GLN A N 1
ATOM 1845 C CA . GLN A 1 232 ? -6.011 -12.497 16.017 1.00 89.19 232 GLN A CA 1
ATOM 1846 C C . GLN A 1 232 ? -5.623 -11.851 17.360 1.00 89.19 232 GLN A C 1
ATOM 1848 O O . GLN A 1 232 ? -4.979 -12.474 18.202 1.00 89.19 232 GLN A O 1
ATOM 1853 N N . TRP A 1 233 ? -6.087 -10.629 17.622 1.00 87.50 233 TRP A N 1
ATOM 1854 C CA . TRP A 1 233 ? -5.896 -9.897 18.870 1.00 87.50 233 TRP A CA 1
ATOM 1855 C C . TRP A 1 233 ? -6.623 -10.574 20.035 1.00 87.50 233 TRP A C 1
ATOM 1857 O O . TRP A 1 233 ? -6.186 -10.447 21.177 1.00 87.50 233 TRP A O 1
ATOM 1867 N N . ALA A 1 234 ? -7.690 -11.332 19.757 1.00 90.50 234 ALA A N 1
ATOM 1868 C CA . ALA A 1 234 ? -8.433 -12.102 20.749 1.00 90.50 234 ALA A CA 1
ATOM 1869 C C . ALA A 1 234 ? -7.783 -13.466 21.041 1.00 90.50 234 ALA A C 1
ATOM 1871 O O . ALA A 1 234 ? -8.065 -14.079 22.073 1.00 90.50 234 ALA A O 1
ATOM 1872 N N . TYR A 1 235 ? -6.874 -13.935 20.178 1.00 91.69 235 TYR A N 1
ATOM 1873 C CA . TYR A 1 235 ? -6.246 -15.252 20.294 1.00 91.69 235 TYR A CA 1
ATOM 1874 C C . TYR A 1 235 ? -5.585 -15.528 21.661 1.00 91.69 235 TYR A C 1
ATOM 1876 O O . TYR A 1 235 ? -5.773 -16.629 22.182 1.00 91.69 235 TYR A O 1
ATOM 1884 N N . PRO A 1 236 ? -4.868 -14.583 22.313 1.00 90.06 236 PRO A N 1
ATOM 1885 C CA . PRO A 1 236 ? -4.303 -14.821 23.644 1.00 90.06 236 PRO A CA 1
ATOM 1886 C C . PRO A 1 236 ? -5.366 -15.149 24.702 1.00 90.06 236 PRO A C 1
ATOM 1888 O O . PRO A 1 236 ? -5.147 -16.026 25.539 1.00 90.06 236 PRO A O 1
ATOM 1891 N N . LEU A 1 237 ? -6.525 -14.484 24.639 1.00 91.50 237 LEU A N 1
ATOM 1892 C CA . LEU A 1 237 ? -7.652 -14.719 25.541 1.00 91.50 237 LEU A CA 1
ATOM 1893 C C . LEU A 1 237 ? -8.325 -16.062 25.236 1.00 91.50 237 LEU A C 1
ATOM 1895 O O . LEU A 1 237 ? -8.555 -16.848 26.154 1.00 91.50 237 LEU A O 1
ATOM 1899 N N . LEU A 1 238 ? -8.554 -16.369 23.954 1.00 93.56 238 LEU A N 1
ATOM 1900 C CA . LEU A 1 238 ? -9.123 -17.651 23.515 1.00 93.56 238 LEU A CA 1
ATOM 1901 C C . LEU A 1 238 ? -8.241 -18.835 23.936 1.00 93.56 238 LEU A C 1
ATOM 1903 O O . LEU A 1 238 ? -8.723 -19.809 24.511 1.00 93.56 238 LEU A O 1
ATOM 1907 N N . ARG A 1 239 ? -6.923 -18.727 23.734 1.00 94.12 239 ARG A N 1
ATOM 1908 C CA . ARG A 1 239 ? -5.955 -19.748 24.155 1.00 94.12 239 ARG A CA 1
ATOM 1909 C C . ARG A 1 239 ? -5.942 -19.933 25.673 1.00 94.12 239 ARG A C 1
ATOM 1911 O O . ARG A 1 239 ? -5.751 -21.054 26.143 1.00 94.12 239 ARG A O 1
ATOM 1918 N N . LYS A 1 240 ? -6.121 -18.856 26.444 1.00 92.88 240 LYS A N 1
ATOM 1919 C CA . LYS A 1 240 ? -6.225 -18.930 27.906 1.00 92.88 240 LYS A CA 1
ATOM 1920 C C . LYS A 1 240 ? -7.517 -19.620 28.342 1.00 92.88 240 LYS A C 1
ATOM 1922 O O . LYS A 1 240 ? -7.440 -20.492 29.198 1.00 92.88 240 LYS A O 1
ATOM 1927 N N . GLY A 1 241 ? -8.649 -19.306 27.713 1.00 95.25 241 GLY A N 1
ATOM 1928 C CA . GLY A 1 241 ? -9.928 -19.981 27.962 1.00 95.25 241 GLY A CA 1
ATOM 1929 C C . GLY A 1 241 ? -9.917 -21.470 27.615 1.00 95.25 241 GLY A C 1
ATOM 1930 O O . GLY A 1 241 ? -10.539 -22.262 28.311 1.00 95.25 241 GLY A O 1
ATOM 1931 N N . TYR A 1 242 ? -9.140 -21.869 26.603 1.00 95.62 242 TYR A N 1
ATOM 1932 C CA . TYR A 1 242 ? -8.919 -23.283 26.291 1.00 95.62 242 TYR A CA 1
ATOM 1933 C C . TYR A 1 242 ? -8.115 -24.016 27.379 1.00 95.62 242 TYR A C 1
ATOM 1935 O O . TYR A 1 242 ? -8.374 -25.179 27.668 1.00 95.62 242 TYR A O 1
ATOM 1943 N N . LYS A 1 243 ? -7.123 -23.350 27.986 1.00 95.75 243 LYS A N 1
ATOM 1944 C CA . LYS A 1 243 ? -6.239 -23.955 28.999 1.00 95.75 243 LYS A CA 1
ATOM 1945 C C . LYS A 1 243 ? -6.781 -23.878 30.430 1.00 95.75 243 LYS A C 1
ATOM 1947 O O . LYS A 1 243 ? -6.363 -24.667 31.270 1.00 95.75 243 LYS A O 1
ATOM 1952 N N . SER A 1 244 ? -7.631 -22.902 30.736 1.00 94.75 244 SER A N 1
ATOM 1953 C CA . SER A 1 244 ? -8.102 -22.612 32.094 1.00 94.75 244 SER A CA 1
ATOM 1954 C C . SER A 1 244 ? -9.418 -21.835 32.080 1.00 94.75 244 SER A C 1
ATOM 1956 O O . SER A 1 244 ? -9.634 -21.017 31.189 1.00 94.75 244 SER A O 1
ATOM 1958 N N . VAL A 1 245 ? -10.254 -22.015 33.107 1.00 93.75 245 VAL A N 1
ATOM 1959 C CA . VAL A 1 245 ? -11.500 -21.245 33.275 1.00 93.75 245 VAL A CA 1
ATOM 1960 C C . VAL A 1 245 ? -11.188 -19.748 33.389 1.00 93.75 245 VAL A C 1
ATOM 1962 O O . VAL A 1 245 ? -10.398 -19.334 34.241 1.00 93.75 245 VAL A O 1
ATOM 1965 N N . LEU A 1 246 ? -11.815 -18.940 32.530 1.00 93.12 246 LEU A N 1
ATOM 1966 C CA . LEU A 1 246 ? -11.635 -17.487 32.498 1.00 93.12 246 LEU A CA 1
ATOM 1967 C C . LEU A 1 246 ? -12.282 -16.815 33.712 1.00 93.12 246 LEU A C 1
ATOM 1969 O O . LEU A 1 246 ? -13.409 -17.134 34.089 1.00 93.12 246 LEU A O 1
ATOM 1973 N N . LYS A 1 247 ? -11.579 -15.837 34.289 1.00 92.00 247 LYS A N 1
ATOM 1974 C CA . LYS A 1 247 ? -12.090 -14.966 35.357 1.00 92.00 247 LYS A CA 1
ATOM 1975 C C . LYS A 1 247 ? -12.331 -13.552 34.830 1.00 92.00 247 LYS A C 1
ATOM 1977 O O . LYS A 1 247 ? -11.694 -13.135 33.866 1.00 92.00 247 LYS A O 1
ATOM 1982 N N . CYS A 1 248 ? -13.158 -12.762 35.517 1.00 87.69 248 CYS A N 1
ATOM 1983 C CA . CYS A 1 248 ? -13.391 -11.358 35.145 1.00 87.69 248 CYS A CA 1
ATOM 1984 C C . CYS A 1 248 ? -12.101 -10.516 35.126 1.00 87.69 248 CYS A C 1
ATOM 1986 O O . CYS A 1 248 ? -11.983 -9.597 34.328 1.00 87.69 248 CYS A O 1
ATOM 1988 N N . SER A 1 249 ? -11.102 -10.863 35.945 1.00 86.62 249 SER A N 1
ATOM 1989 C CA . SER A 1 249 ? -9.781 -10.210 35.977 1.00 86.62 249 SER A CA 1
ATOM 1990 C C . SER A 1 249 ? -8.900 -10.478 34.746 1.00 86.62 249 SER A C 1
ATOM 1992 O O . SER A 1 249 ? -7.858 -9.838 34.566 1.00 86.62 249 SER A O 1
ATOM 1994 N N . ASP A 1 250 ? -9.261 -11.479 33.939 1.00 87.19 250 ASP A N 1
ATOM 1995 C CA . ASP A 1 250 ? -8.535 -11.849 32.723 1.00 87.19 250 ASP A CA 1
ATOM 1996 C C . ASP A 1 250 ? -9.040 -11.109 31.485 1.00 87.19 250 ASP A C 1
ATOM 1998 O O . ASP A 1 250 ? -8.340 -11.083 30.473 1.00 87.19 250 ASP A O 1
ATOM 2002 N N . LEU A 1 251 ? -10.231 -10.515 31.574 1.00 89.19 251 LEU A N 1
ATOM 2003 C CA . LEU A 1 251 ? -10.835 -9.735 30.505 1.00 89.19 251 LEU A CA 1
ATOM 2004 C C . LEU A 1 251 ? -10.167 -8.362 30.387 1.00 89.19 251 LEU A C 1
ATOM 2006 O O . LEU A 1 251 ? -9.638 -7.809 31.354 1.00 89.19 251 LEU A O 1
ATOM 2010 N N . TRP A 1 252 ? -10.201 -7.824 29.173 1.00 89.44 252 TRP A N 1
ATOM 2011 C CA . TRP A 1 252 ? -9.819 -6.444 28.907 1.00 89.44 252 TRP A CA 1
ATOM 2012 C C . TRP A 1 252 ? -10.966 -5.491 29.252 1.00 89.44 252 TRP A C 1
ATOM 2014 O O . TRP A 1 252 ? -12.136 -5.868 29.179 1.00 89.44 252 TRP A O 1
ATOM 2024 N N . ASP A 1 253 ? -10.627 -4.251 29.592 1.00 87.12 253 ASP A N 1
ATOM 2025 C CA . ASP A 1 253 ? -11.598 -3.165 29.699 1.00 87.12 253 ASP A CA 1
ATOM 2026 C C . ASP A 1 253 ? -12.135 -2.796 28.310 1.00 87.12 253 ASP A C 1
ATOM 2028 O O . ASP A 1 253 ? -11.447 -2.934 27.290 1.00 87.12 253 ASP A O 1
ATOM 2032 N N . LEU A 1 254 ? -13.379 -2.325 28.275 1.00 85.12 254 LEU A N 1
ATOM 2033 C CA . LEU A 1 254 ? -14.025 -1.891 27.043 1.00 85.12 254 LEU A CA 1
ATOM 2034 C C . LEU A 1 254 ? -13.335 -0.636 26.505 1.00 85.12 254 LEU A C 1
ATOM 2036 O O . LEU A 1 254 ? -12.855 0.213 27.262 1.00 85.12 254 LEU A O 1
ATOM 2040 N N . ASN A 1 255 ? -13.337 -0.480 25.181 1.00 83.88 255 ASN A N 1
ATOM 2041 C CA . ASN A 1 255 ? -12.921 0.782 24.580 1.00 83.88 255 ASN A CA 1
ATOM 2042 C C . ASN A 1 255 ? -13.872 1.899 25.023 1.00 83.88 255 ASN A C 1
ATOM 2044 O O . ASN A 1 255 ? -15.063 1.661 25.199 1.00 83.88 255 ASN A O 1
ATOM 2048 N N . GLU A 1 256 ? -13.379 3.133 25.125 1.00 81.38 256 GLU A N 1
ATOM 2049 C CA . GLU A 1 256 ? -14.205 4.271 25.560 1.00 81.38 256 GLU A CA 1
ATOM 2050 C C . GLU A 1 256 ? -15.466 4.470 24.708 1.00 81.38 256 GLU A C 1
ATOM 2052 O O . GLU A 1 256 ? -16.536 4.706 25.255 1.00 81.38 256 GLU A O 1
ATOM 2057 N N . GLU A 1 257 ? -15.354 4.281 23.390 1.00 81.31 257 GLU A N 1
ATOM 2058 C CA . GLU A 1 257 ? -16.471 4.381 22.432 1.00 81.31 257 GLU A CA 1
ATOM 2059 C C . GLU A 1 257 ? -17.559 3.310 22.639 1.00 81.31 257 GLU A C 1
ATOM 2061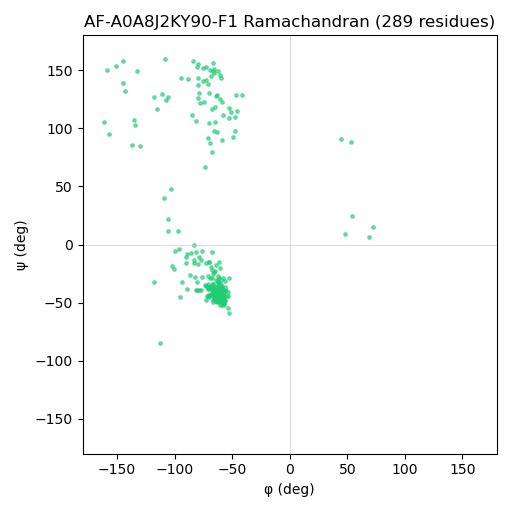 O O . GLU A 1 257 ? -18.702 3.507 22.226 1.00 81.31 257 GLU A O 1
ATOM 2066 N N . ASP A 1 258 ? -17.206 2.192 23.280 1.00 87.31 258 ASP A N 1
ATOM 2067 C CA . ASP A 1 258 ? -18.096 1.056 23.534 1.00 87.31 258 ASP A CA 1
ATOM 2068 C C . ASP A 1 258 ? -18.660 1.086 24.969 1.00 87.31 258 ASP A C 1
ATOM 2070 O O . ASP A 1 258 ? -19.508 0.267 25.330 1.00 87.31 258 ASP A O 1
ATOM 2074 N N . LYS A 1 259 ? -18.209 2.025 25.817 1.00 87.88 259 LYS A N 1
ATOM 2075 C CA . LYS A 1 259 ? -18.718 2.176 27.186 1.00 87.88 259 LYS A CA 1
ATOM 2076 C C . LYS A 1 259 ? -20.124 2.774 27.161 1.00 87.88 259 LYS A C 1
ATOM 2078 O O . LYS A 1 259 ? -20.423 3.706 26.414 1.00 87.88 259 LYS A O 1
ATOM 2083 N N . SER A 1 260 ? -20.986 2.283 28.053 1.00 91.75 260 SER A N 1
ATOM 2084 C CA . SER A 1 260 ? -22.374 2.751 28.178 1.00 91.75 260 SER A CA 1
ATOM 2085 C C . SER A 1 260 ? -22.475 4.257 28.425 1.00 91.75 260 SER A C 1
ATOM 2087 O O . SER A 1 260 ? -23.425 4.884 27.962 1.00 91.75 260 SER A O 1
ATOM 2089 N N . SER A 1 261 ? -21.490 4.853 29.103 1.00 89.75 261 SER A N 1
ATOM 2090 C CA . SER A 1 261 ? -21.399 6.296 29.322 1.00 89.75 261 SER A CA 1
ATOM 2091 C C . SER A 1 261 ? -21.282 7.077 28.010 1.00 89.75 261 SER A C 1
ATOM 2093 O O . SER A 1 261 ? -22.049 8.018 27.805 1.00 89.75 261 SER A O 1
ATOM 2095 N N . ASP A 1 262 ? -20.386 6.681 27.101 1.00 87.94 262 ASP A N 1
ATOM 2096 C CA . ASP A 1 262 ? -20.221 7.354 25.808 1.00 87.94 262 ASP A CA 1
ATOM 2097 C C . ASP A 1 262 ? -21.432 7.121 24.898 1.00 87.94 262 ASP A C 1
ATOM 2099 O O . ASP A 1 262 ? -21.979 8.070 24.332 1.00 87.94 262 ASP A O 1
ATOM 2103 N N . ILE A 1 263 ? -21.935 5.884 24.842 1.00 92.38 263 ILE A N 1
ATOM 2104 C CA . ILE A 1 263 ? -23.137 5.539 24.069 1.00 92.38 263 ILE A CA 1
ATOM 2105 C C . ILE A 1 263 ? -24.341 6.364 24.543 1.00 92.38 263 ILE A C 1
ATOM 2107 O O . ILE A 1 263 ? -25.040 6.965 23.724 1.00 92.38 263 ILE A O 1
ATOM 2111 N N . THR A 1 264 ? -24.558 6.458 25.859 1.00 93.75 264 THR A N 1
ATOM 2112 C CA . THR A 1 264 ? -25.653 7.250 26.441 1.00 93.75 264 THR A CA 1
ATOM 2113 C C . THR A 1 264 ? -25.468 8.735 26.151 1.00 93.75 264 THR A C 1
ATOM 2115 O O . THR A 1 264 ? -26.428 9.407 25.781 1.00 93.75 264 THR A O 1
ATOM 2118 N N . ASN A 1 265 ? -24.244 9.261 26.246 1.00 92.56 265 ASN A N 1
ATOM 2119 C CA . ASN A 1 265 ? -23.956 10.659 25.923 1.00 92.56 265 ASN A CA 1
ATOM 2120 C C . ASN A 1 265 ? -24.235 10.975 24.448 1.00 92.56 265 ASN A C 1
ATOM 2122 O O . ASN A 1 265 ? -24.889 11.977 24.141 1.00 92.56 265 ASN A O 1
ATOM 2126 N N . ARG A 1 266 ? -23.792 10.108 23.530 1.00 91.19 266 ARG A N 1
ATOM 2127 C CA . ARG A 1 266 ? -24.066 10.225 22.091 1.00 91.19 266 ARG A CA 1
ATOM 2128 C C . ARG A 1 266 ? -25.560 10.150 21.800 1.00 91.19 266 ARG A C 1
ATOM 2130 O O . ARG A 1 266 ? -26.064 10.989 21.058 1.00 91.19 266 ARG A O 1
ATOM 2137 N N . PHE A 1 267 ? -26.269 9.200 22.408 1.00 95.69 267 PHE A N 1
ATOM 2138 C CA . PHE A 1 267 ? -27.718 9.079 22.273 1.00 95.69 267 PHE A CA 1
ATOM 2139 C C . PHE A 1 267 ? -28.427 10.340 22.778 1.00 95.69 267 PHE A C 1
ATOM 2141 O O . PHE A 1 267 ? -29.172 10.969 22.032 1.00 95.69 267 PHE A O 1
ATOM 2148 N N . MET A 1 268 ? -28.129 10.786 24.002 1.00 96.00 268 MET A N 1
ATOM 2149 C CA . MET A 1 268 ? -28.767 11.954 24.615 1.00 96.00 268 MET A CA 1
ATOM 2150 C C . MET A 1 268 ? -28.483 13.259 23.869 1.00 96.00 268 MET A C 1
ATOM 2152 O O . MET A 1 268 ? -29.342 14.141 23.843 1.00 96.00 268 MET A O 1
ATOM 2156 N N . LYS A 1 269 ? -27.316 13.382 23.224 1.00 95.06 269 LYS A N 1
ATOM 2157 C CA . LYS A 1 269 ? -26.982 14.519 22.355 1.00 95.06 269 LYS A CA 1
ATOM 2158 C C . LYS A 1 269 ? -27.962 14.666 21.186 1.00 95.06 269 LYS A C 1
ATOM 2160 O O . LYS A 1 269 ? -28.273 15.793 20.811 1.00 95.06 269 LYS A O 1
ATOM 2165 N N . HIS A 1 270 ? -28.445 13.555 20.632 1.00 95.50 270 HIS A N 1
ATOM 2166 C CA . HIS A 1 270 ? -29.409 13.547 19.527 1.00 95.50 270 HIS A CA 1
ATOM 2167 C C . HIS A 1 270 ? -30.864 13.450 20.006 1.00 95.50 270 HIS A C 1
ATOM 2169 O O . HIS A 1 270 ? -31.740 14.056 19.400 1.00 95.50 270 HIS A O 1
ATOM 2175 N N . TRP A 1 271 ? -31.122 12.765 21.122 1.00 96.19 271 TRP A N 1
ATOM 2176 C CA . TRP A 1 271 ? -32.463 12.588 21.678 1.00 96.19 271 TRP A CA 1
ATOM 2177 C C . TRP A 1 271 ? -33.040 13.871 22.279 1.00 96.19 271 TRP A C 1
ATOM 2179 O O . TRP A 1 271 ? -34.198 14.191 22.030 1.00 96.19 271 TRP A O 1
ATOM 2189 N N . LYS A 1 272 ? -32.250 14.638 23.048 1.00 96.44 272 LYS A N 1
ATOM 2190 C CA . LYS A 1 272 ? -32.743 15.860 23.712 1.00 96.44 272 LYS A CA 1
ATOM 2191 C C . LYS A 1 272 ? -33.358 16.872 22.725 1.00 96.44 272 LYS A C 1
ATOM 2193 O O . LYS A 1 272 ? -34.461 17.333 23.004 1.00 96.44 272 LYS A O 1
ATOM 2198 N N . PRO A 1 273 ? -32.720 17.207 21.582 1.00 96.25 273 PRO A N 1
ATOM 2199 C CA . PRO A 1 273 ? -33.328 18.088 20.583 1.00 96.25 273 PRO A CA 1
ATOM 2200 C C . PRO A 1 273 ? -34.662 17.575 20.030 1.00 96.25 273 PRO A C 1
ATOM 2202 O O . PRO A 1 273 ? -35.603 18.357 19.902 1.00 96.25 273 PRO A O 1
ATOM 2205 N N . GLU A 1 274 ? -34.761 16.279 19.725 1.00 94.81 274 GLU A N 1
ATOM 2206 C CA . GLU A 1 274 ? -35.994 15.692 19.185 1.00 94.81 274 GLU A CA 1
ATOM 2207 C C . GLU A 1 274 ? -37.102 15.623 20.235 1.00 94.81 274 GLU A C 1
ATOM 2209 O O . GLU A 1 274 ? -38.254 15.927 19.937 1.00 94.81 274 GLU A O 1
ATOM 2214 N N . LEU A 1 275 ? -36.758 15.324 21.489 1.00 95.50 275 LEU A N 1
ATOM 2215 C CA . LEU A 1 275 ? -37.703 15.351 22.599 1.00 95.50 275 LEU A CA 1
ATOM 2216 C C . LEU A 1 275 ? -38.305 16.752 22.782 1.00 95.50 275 LEU A C 1
ATOM 2218 O O . LEU A 1 275 ? -39.514 16.886 22.957 1.00 95.50 275 LEU A O 1
ATOM 2222 N N . GLU A 1 276 ? -37.489 17.805 22.707 1.00 94.38 276 GLU A N 1
ATOM 2223 C CA . GLU A 1 276 ? -37.979 19.184 22.797 1.00 94.38 276 GLU A CA 1
ATOM 2224 C C . GLU A 1 276 ? -38.836 19.584 21.586 1.00 94.38 276 GLU A C 1
ATOM 2226 O O . GLU A 1 276 ? -39.829 20.297 21.744 1.00 94.38 276 GLU A O 1
ATOM 2231 N N . ARG A 1 277 ? -38.519 19.092 20.381 1.00 93.19 277 ARG A N 1
ATOM 2232 C CA . ARG A 1 277 ? -39.383 19.270 19.201 1.00 93.19 277 ARG A CA 1
ATOM 2233 C C . ARG A 1 277 ? -40.730 18.572 19.371 1.00 93.19 277 ARG A C 1
ATOM 2235 O O . ARG A 1 277 ? -41.759 19.195 19.122 1.00 93.19 277 ARG A O 1
ATOM 2242 N N . ALA A 1 278 ? -40.729 17.326 19.836 1.00 92.56 278 ALA A N 1
ATOM 2243 C CA . ALA A 1 278 ? -41.942 16.552 20.075 1.00 92.56 278 ALA A CA 1
ATOM 2244 C C . ALA A 1 278 ? -42.825 17.198 21.152 1.00 92.56 278 ALA A C 1
ATOM 2246 O O . ALA A 1 278 ? -44.028 17.340 20.949 1.00 92.56 278 ALA A O 1
ATOM 2247 N N . LYS A 1 279 ? -42.231 17.676 22.256 1.00 92.25 279 LYS A N 1
ATOM 2248 C CA . LYS A 1 279 ? -42.953 18.436 23.289 1.00 92.25 279 LYS A CA 1
ATOM 2249 C C . LYS A 1 279 ? -43.608 19.687 22.708 1.00 92.25 279 LYS A C 1
ATOM 2251 O O . LYS A 1 279 ? -44.799 19.889 22.914 1.00 92.25 279 LYS A O 1
ATOM 2256 N N . LYS A 1 280 ? -42.864 20.509 21.956 1.00 89.75 280 LYS A N 1
ATOM 2257 C CA . LYS A 1 280 ? -43.417 21.710 21.301 1.00 89.75 280 LYS A CA 1
ATOM 2258 C C . LYS A 1 280 ? -44.573 21.367 20.366 1.00 89.75 280 LYS A C 1
ATOM 2260 O O . LYS A 1 280 ? -45.589 22.052 20.395 1.00 89.75 280 LYS A O 1
ATOM 2265 N N . TRP A 1 281 ? -44.427 20.310 19.568 1.00 87.44 281 TRP A N 1
ATOM 2266 C CA . TRP A 1 281 ? -45.482 19.854 18.669 1.00 87.44 281 TRP A CA 1
ATOM 2267 C C . TRP A 1 281 ? -46.737 19.436 19.439 1.00 87.44 281 TRP A C 1
ATOM 2269 O O . TRP A 1 281 ? -47.814 19.936 19.129 1.00 87.44 281 TRP A O 1
ATOM 2279 N N . TYR A 1 282 ? -46.585 18.622 20.488 1.00 85.00 282 TYR A N 1
ATOM 2280 C CA . TYR A 1 282 ? -47.682 18.193 21.359 1.00 85.00 282 TYR A CA 1
ATOM 2281 C C . TYR A 1 282 ? -48.421 19.380 21.997 1.00 85.00 282 TYR A C 1
ATOM 2283 O O . TYR A 1 282 ? -49.649 19.426 21.973 1.00 85.00 282 TYR A O 1
ATOM 2291 N N . PHE A 1 283 ? -47.696 20.384 22.506 1.00 82.06 283 PHE A N 1
ATOM 2292 C CA . PHE A 1 283 ? -48.315 21.601 23.046 1.00 82.06 283 PHE A CA 1
ATOM 2293 C C . PHE A 1 283 ? -49.092 22.394 21.984 1.00 82.06 283 PHE A C 1
ATOM 2295 O O . PHE A 1 283 ? -50.158 22.925 22.286 1.00 82.06 283 PHE A O 1
ATOM 2302 N N . LEU A 1 284 ? -48.594 22.461 20.746 1.00 78.75 284 LEU A N 1
ATOM 2303 C CA . LEU A 1 284 ? -49.279 23.150 19.649 1.00 78.75 284 LEU A CA 1
ATOM 2304 C C . LEU A 1 284 ? -50.549 22.416 19.194 1.00 78.75 284 LEU A C 1
ATOM 2306 O O . LEU A 1 284 ? -51.539 23.082 18.904 1.00 78.75 284 LEU A O 1
ATOM 2310 N N . THR A 1 285 ? -50.546 21.079 19.157 1.00 75.69 285 THR A N 1
ATOM 2311 C CA . THR A 1 285 ? -51.705 20.274 18.716 1.00 75.69 285 THR A CA 1
ATOM 2312 C C . THR A 1 285 ? -52.780 20.137 19.791 1.00 75.69 285 THR A C 1
ATOM 2314 O O . THR A 1 285 ? -53.959 20.224 19.473 1.00 75.69 285 THR A O 1
ATOM 2317 N N . CYS A 1 286 ? -52.419 19.976 21.068 1.00 64.62 286 CYS A N 1
ATOM 2318 C CA . CYS A 1 286 ? -53.423 19.892 22.137 1.00 64.62 286 CYS A CA 1
ATOM 2319 C C . CYS A 1 286 ? -54.120 21.234 22.410 1.00 64.62 286 CYS A C 1
ATOM 2321 O O . CYS A 1 286 ? -55.311 21.242 22.701 1.00 64.62 286 CYS A O 1
ATOM 2323 N N . ASN A 1 287 ? -53.430 22.374 22.271 1.00 58.72 287 ASN A N 1
ATOM 2324 C CA . ASN A 1 287 ? -54.055 23.687 22.490 1.00 58.72 287 ASN A CA 1
ATOM 2325 C C . ASN A 1 287 ? -54.944 24.163 21.328 1.00 58.72 287 ASN A C 1
ATOM 2327 O O . ASN A 1 287 ? -55.703 25.108 21.511 1.00 58.72 287 ASN A O 1
ATOM 2331 N N . THR A 1 288 ? -54.879 23.539 20.148 1.00 55.81 288 THR A N 1
ATOM 2332 C CA . THR A 1 288 ? -55.763 23.872 19.013 1.00 55.81 288 THR A CA 1
ATOM 2333 C C . THR A 1 288 ? -57.059 23.058 18.978 1.00 55.81 288 THR A C 1
ATOM 2335 O O . THR A 1 288 ? -57.955 23.408 18.223 1.00 55.81 288 THR A O 1
ATOM 2338 N N . VAL A 1 289 ? -57.191 22.007 19.795 1.00 53.56 289 VAL A N 1
ATOM 2339 C CA . VAL A 1 289 ? -58.385 21.132 19.836 1.00 53.56 289 VAL A CA 1
ATOM 2340 C C . VAL 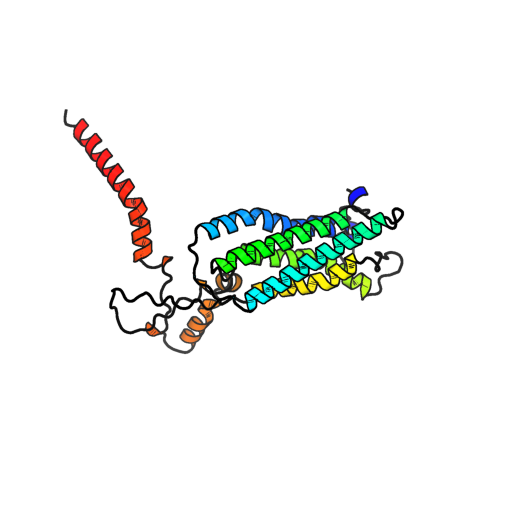A 1 289 ? -59.378 21.540 20.946 1.00 53.56 289 VAL A C 1
ATOM 2342 O O . VAL A 1 289 ? -60.460 20.974 21.046 1.00 53.56 289 VAL A O 1
ATOM 2345 N N . VAL A 1 290 ? -59.047 22.544 21.769 1.00 49.53 290 VAL A N 1
ATOM 2346 C CA . VAL A 1 290 ? -59.879 23.015 22.904 1.00 49.53 290 VAL A CA 1
ATOM 2347 C C . VAL A 1 290 ? -60.577 24.361 22.609 1.00 49.53 290 VAL A C 1
ATOM 2349 O O . VAL A 1 290 ? -60.972 25.069 23.530 1.00 49.53 290 VAL A O 1
ATOM 2352 N N . VAL A 1 291 ? -60.752 24.734 21.336 1.00 43.75 291 VAL A N 1
ATOM 2353 C CA . VAL A 1 291 ? -61.537 25.921 20.928 1.00 43.75 291 VAL A CA 1
ATOM 2354 C C . VAL A 1 291 ? -62.690 25.509 20.030 1.00 43.75 291 VAL A C 1
ATOM 2356 O O . VAL A 1 291 ? -62.433 24.727 19.090 1.00 43.75 291 VAL A O 1
#

pLDDT: mean 81.96, std 16.21, range [31.84, 97.44]

Radius of gyration: 27.55 Å; Cα contacts (8 Å, |Δi|>4): 295; chains: 1; bounding box: 83×50×74 Å

Solvent-accessible surface area (backbone atoms only — not comparable to full-atom values): 16405 Å² total; per-residue (Å²): 106,44,82,41,45,74,35,60,59,70,51,65,58,50,41,68,68,46,100,70,61,43,80,32,71,32,35,48,52,38,58,38,52,43,53,30,42,53,49,45,60,66,50,42,60,57,55,50,54,62,53,66,75,48,71,76,46,91,56,55,88,34,70,61,52,50,50,48,48,49,46,36,48,51,52,22,51,53,22,49,52,50,34,50,51,56,51,48,48,45,69,78,38,73,85,56,95,73,45,59,41,66,49,50,37,24,50,52,50,23,52,41,30,49,51,50,44,52,51,50,51,55,36,48,62,44,54,47,42,48,55,62,68,61,45,51,32,33,50,41,42,43,64,40,47,43,64,55,36,52,52,46,48,40,64,73,76,40,91,69,67,80,90,70,64,68,71,79,83,40,67,67,48,55,52,38,63,58,43,50,60,48,44,45,49,46,34,56,55,49,55,52,43,34,62,40,66,67,65,77,75,73,72,73,93,71,88,80,94,73,75,99,60,88,78,43,74,50,52,60,78,49,36,8,46,61,33,53,76,68,49,53,67,51,42,68,59,53,56,43,48,74,76,38,89,79,53,82,88,73,54,57,42,74,54,69,82,73,31,68,70,45,47,49,50,58,48,49,68,60,44,53,62,51,52,53,50,50,51,54,49,50,55,58,57,60,66,64,72,78,113

Sequence (291 aa):
MNSFCGSPFWDSNITWNTDSPRFTPCFEKTVLVWIPSIFLTLFSSILIYSTMKRQQEKVNISCLGILQGIVTSALGILQIINFSFITFRKISNPNIKSYQVDQAKSAILAFTFTLALILQFITKRKGISSSAVLFIFWLLATICSLPEFLNAFRGVFWRLPADEQYNVQKVDTFATLVGYPVIVAGFILSFFADQSIVYPVQPNKSHTRTTGLESKPCPQKSSSFPNQITFQWAYPLLRKGYKSVLKCSDLWDLNEEDKSSDITNRFMKHWKPELERAKKWYFLTCNTVVV

Nearest PDB structures (foldseek):
  8vux-assembly1_B  TM=8.680E-01  e=3.558E-11  Homo sapiens
  8rq4-assembly1_A  TM=8.115E-01  e=3.558E-11  Rattus norvegicus
  8rq3-assembly1_A  TM=8.108E-01  e=6.039E-11  Rattus norvegicus
  8jxq-assembly1_A  TM=8.638E-01  e=4.133E-10  Homo sapiens
  8sql-assembly1_A  TM=6.839E-01  e=2.043E-07  Saccharomyces cerevisiae

InterPro domains:
  IPR056227 ABC transporter, TMD0 domain [PF24357] (21-150)